Protein AF-A0A7Y4TLE3-F1 (afdb_monomer_lite)

Secondary structure (DSSP, 8-state):
---PPPEEEEEEESS-SHHHHHHHHHHHHHTT-EEEEEETTTEEEEEE-HHHHHHHHHTT-EEEEESSPPPHHHHTTS-HHHHHHHHHHHHTTSHHHHHHTT--TTTT--TTSTTSPPPPPP-SS-HHHHHHHHHHHHHHH-----PPPPHHHHTS---PPPHHHHHHHHHHHHHHHS-HHHHHHHHHHHHHS-GGGTTGGGS--HHHHHHHHHHHH-S-S-----SEEEEEEEEEEE-STT-----HHHHHHHHHHHHHHHHHHHHH-GGGT-EEEEEEEEEEE------S-S--HHHHHHHHTT-EETTEE--SSHHHHHHHHHHHHHHHT-SEEEEEEEE-S--S-SEEEETTEEEEE-STGGG--

pLDDT: mean 85.54, std 12.78, range [43.25, 98.44]

Radius of gyration: 23.61 Å; chains: 1; bounding box: 64×41×66 Å

Foldseek 3Di:
DPPQFWAKKKFWFPDFDLVLQVVLVVVLVVLVWQWAEAEHRTITITTDGPVSVVVSVVVNGGPDIDRAADDPVVLVVDDPRNSVVSVLRNLCVDPVLVVLVVPCVCPPPDCPDPPHDDDQDDALAALVNLQVLQVVVCVVPVDHQDDRDDPVQLPDDAPFDDPVRLVVQLVVLCVQPVDSNLSSRLSSNCRSDHVVCSVSSSVPDPVSVVCCCCVFPVPPPDDDQAFEEEEEEFEFFEPDDVGFDDDPSRVSSVVSVVSVVSSVVCVVCVVRSHHYYYDYHYFYDHAHFDPLEQDPLRGQLRSQQRDADPNDGAHSGPVSQVVVQVVRCVSSVGPGYAYEYEYQGRHVDCWDDGDRYIYHYCDPNSSSD

Structure (mmCIF, N/CA/C/O backbone):
data_AF-A0A7Y4TLE3-F1
#
_entry.id   AF-A0A7Y4TLE3-F1
#
loop_
_atom_site.group_PDB
_atom_site.id
_atom_site.type_symbol
_atom_site.label_atom_id
_atom_site.label_alt_id
_atom_site.label_comp_id
_atom_site.label_asym_id
_atom_site.label_entity_id
_atom_site.label_seq_id
_atom_site.pdbx_PDB_ins_code
_atom_site.Cartn_x
_atom_site.Cartn_y
_atom_site.Cartn_z
_atom_site.occupancy
_atom_site.B_iso_or_equiv
_atom_site.auth_seq_id
_atom_site.auth_comp_id
_atom_site.auth_asym_id
_atom_site.auth_atom_id
_atom_site.pdbx_PDB_model_num
ATOM 1 N N . MET A 1 1 ? 39.623 -6.619 -8.961 1.00 45.31 1 MET A N 1
ATOM 2 C CA . MET A 1 1 ? 38.265 -6.810 -9.511 1.00 45.31 1 MET A CA 1
ATOM 3 C C . MET A 1 1 ? 37.430 -5.619 -9.090 1.00 45.31 1 MET A C 1
ATOM 5 O O . MET A 1 1 ? 37.161 -5.465 -7.906 1.00 45.31 1 MET A O 1
ATOM 9 N N . GLU A 1 2 ? 37.117 -4.734 -10.029 1.00 46.31 2 GLU A N 1
ATOM 10 C CA . GLU A 1 2 ? 36.258 -3.574 -9.791 1.00 46.31 2 GLU A CA 1
ATOM 11 C C . GLU A 1 2 ? 34.842 -4.081 -9.462 1.00 46.31 2 GLU A C 1
ATOM 13 O O . GLU A 1 2 ? 34.290 -4.899 -10.201 1.00 46.31 2 GLU A O 1
ATOM 18 N N . LYS A 1 3 ? 34.276 -3.695 -8.310 1.00 56.47 3 LYS A N 1
ATOM 19 C CA . LYS A 1 3 ? 32.894 -4.061 -7.963 1.00 56.47 3 LYS A CA 1
ATOM 20 C C . LYS A 1 3 ? 31.973 -3.355 -8.958 1.00 56.47 3 LYS A C 1
ATOM 22 O O . LYS A 1 3 ? 31.766 -2.153 -8.831 1.00 56.47 3 LYS A O 1
ATOM 27 N N . GLN A 1 4 ? 31.421 -4.087 -9.927 1.00 69.25 4 GLN A N 1
ATOM 28 C CA . GLN A 1 4 ? 30.378 -3.546 -10.799 1.00 69.25 4 GLN A CA 1
ATOM 29 C C . GLN A 1 4 ? 29.229 -3.013 -9.935 1.00 69.25 4 GLN A C 1
ATOM 31 O O . GLN A 1 4 ? 28.676 -3.731 -9.096 1.00 69.25 4 GLN A O 1
ATOM 36 N N . GLN A 1 5 ? 28.907 -1.732 -10.108 1.00 82.12 5 GLN A N 1
ATOM 37 C CA . GLN A 1 5 ? 27.876 -1.061 -9.331 1.00 82.12 5 GLN A CA 1
ATOM 38 C C . GLN A 1 5 ? 26.501 -1.571 -9.773 1.00 82.12 5 GLN A C 1
ATOM 40 O O . GLN A 1 5 ? 26.100 -1.374 -10.918 1.00 82.12 5 GLN A O 1
ATOM 45 N N . LYS A 1 6 ? 25.771 -2.224 -8.862 1.00 87.94 6 LYS A N 1
ATOM 46 C CA . LYS A 1 6 ? 24.387 -2.640 -9.114 1.00 87.94 6 LYS A CA 1
ATOM 47 C C . LYS A 1 6 ? 23.490 -1.412 -9.259 1.00 87.94 6 LYS A C 1
ATOM 49 O O . LYS A 1 6 ? 23.610 -0.462 -8.487 1.00 87.94 6 LYS A O 1
ATOM 54 N N . GLN A 1 7 ? 22.580 -1.448 -10.224 1.00 92.19 7 GLN A N 1
ATOM 55 C CA . GLN A 1 7 ? 21.627 -0.372 -10.499 1.00 92.19 7 GLN A CA 1
ATOM 56 C C . GLN A 1 7 ? 20.212 -0.929 -10.583 1.00 92.19 7 GLN A C 1
ATOM 58 O O . GLN A 1 7 ? 20.030 -2.097 -10.927 1.00 92.19 7 GLN A O 1
ATOM 63 N N . SER A 1 8 ? 19.223 -0.104 -10.237 1.00 94.50 8 SER A N 1
ATOM 64 C CA . SER A 1 8 ? 17.817 -0.495 -10.340 1.00 94.50 8 SER A CA 1
ATOM 65 C C . SER A 1 8 ? 17.343 -0.402 -11.790 1.00 94.50 8 SER A C 1
ATOM 67 O O . SER A 1 8 ? 17.598 0.597 -12.468 1.00 94.50 8 SER A O 1
ATOM 69 N N . TYR A 1 9 ? 16.653 -1.445 -12.242 1.00 97.31 9 TYR A N 1
ATOM 70 C CA . TYR A 1 9 ? 15.987 -1.508 -13.535 1.00 97.31 9 TYR A CA 1
ATOM 71 C C . TYR A 1 9 ? 14.539 -1.951 -13.361 1.00 97.31 9 TYR A C 1
ATOM 73 O O . TYR A 1 9 ? 14.258 -2.876 -12.596 1.00 97.31 9 TYR A O 1
ATOM 81 N N . LEU A 1 10 ? 13.642 -1.343 -14.138 1.00 97.94 10 LEU A N 1
ATOM 82 C CA . LEU A 1 10 ? 12.273 -1.815 -14.311 1.00 97.94 10 LEU A CA 1
ATOM 83 C C . LEU A 1 10 ? 12.187 -2.735 -15.533 1.00 97.94 10 LEU A C 1
ATOM 85 O O . LEU A 1 10 ? 12.455 -2.314 -16.658 1.00 97.94 10 LEU A O 1
ATOM 89 N N . PHE A 1 11 ? 11.770 -3.974 -15.320 1.00 98.44 11 PHE A N 1
ATOM 90 C CA . PHE A 1 11 ? 11.550 -4.988 -16.343 1.00 98.44 11 PHE A CA 1
ATOM 91 C C . PHE A 1 11 ? 10.050 -5.101 -16.627 1.00 98.44 11 PHE A C 1
ATOM 93 O O . PHE A 1 11 ? 9.292 -5.573 -15.778 1.00 98.44 11 PHE A O 1
ATOM 100 N N . LEU A 1 12 ? 9.608 -4.674 -17.812 1.00 98.19 12 LEU A N 1
ATOM 101 C CA . LEU A 1 12 ? 8.213 -4.811 -18.242 1.00 98.19 12 LEU A CA 1
ATOM 102 C C . LEU A 1 12 ? 8.002 -6.178 -18.875 1.00 98.19 12 LEU A C 1
ATOM 104 O O . LEU A 1 12 ? 8.719 -6.549 -19.801 1.00 98.19 12 LEU A O 1
ATOM 108 N N . LEU A 1 13 ? 7.001 -6.919 -18.416 1.00 98.19 13 LEU A N 1
ATOM 109 C CA . LEU A 1 13 ? 6.698 -8.249 -18.932 1.00 98.19 13 LEU A CA 1
ATOM 110 C C . LEU A 1 13 ? 6.139 -8.165 -20.353 1.00 98.19 13 LEU A C 1
ATOM 112 O O . LEU A 1 13 ? 5.357 -7.272 -20.688 1.00 98.19 13 LEU A O 1
ATOM 116 N N . GLN A 1 14 ? 6.532 -9.113 -21.201 1.00 96.50 14 GLN A N 1
ATOM 117 C CA . GLN A 1 14 ? 5.984 -9.233 -22.552 1.00 96.50 14 GLN A CA 1
ATOM 118 C C . GLN A 1 14 ? 4.550 -9.777 -22.539 1.00 96.50 14 GLN A C 1
ATOM 120 O O . GLN A 1 14 ? 3.726 -9.365 -23.351 1.00 96.50 14 GLN A O 1
ATOM 125 N N . ARG A 1 15 ? 4.247 -10.697 -21.615 1.00 95.88 15 ARG A N 1
ATOM 126 C CA . ARG A 1 15 ? 2.924 -11.316 -21.445 1.00 95.88 15 ARG A CA 1
ATOM 127 C C . ARG A 1 15 ? 2.467 -11.166 -19.991 1.00 95.88 15 ARG A C 1
ATOM 129 O O . ARG A 1 15 ? 2.772 -12.042 -19.182 1.00 95.88 15 ARG A O 1
ATOM 136 N N . PRO A 1 16 ? 1.791 -10.059 -19.641 1.00 96.00 16 PRO A N 1
ATOM 137 C CA . PRO A 1 16 ? 1.366 -9.806 -18.271 1.00 96.00 16 PRO A CA 1
ATOM 138 C C . PRO A 1 16 ? 0.450 -10.900 -17.714 1.00 96.00 16 PRO A C 1
ATOM 140 O O . PRO A 1 16 ? -0.555 -11.248 -18.328 1.00 96.00 16 PRO A O 1
ATOM 143 N N . SER A 1 17 ? 0.827 -11.459 -16.567 1.00 93.25 17 SER A N 1
ATOM 144 C CA . SER A 1 17 ? 0.012 -12.350 -15.731 1.00 93.25 17 SER A CA 1
ATOM 145 C C . SER A 1 17 ? 0.754 -12.632 -14.425 1.00 93.25 17 SER A C 1
ATOM 147 O O . SER A 1 17 ? 1.987 -12.589 -14.391 1.00 93.25 17 SER A O 1
ATOM 149 N N . SER A 1 18 ? 0.031 -13.018 -13.374 1.00 89.81 18 SER A N 1
ATOM 150 C CA . SER A 1 18 ? 0.640 -13.423 -12.099 1.00 89.81 18 SER A CA 1
ATOM 151 C C . SER A 1 18 ? 1.634 -14.581 -12.259 1.00 89.81 18 SER A C 1
ATOM 153 O O . SER A 1 18 ? 2.697 -14.587 -11.640 1.00 89.81 18 SER A O 1
ATOM 155 N N . THR A 1 19 ? 1.337 -15.534 -13.152 1.00 90.44 19 THR A N 1
ATOM 156 C CA . THR A 1 19 ? 2.227 -16.670 -13.450 1.00 90.44 19 THR A CA 1
ATOM 157 C C . THR A 1 19 ? 3.491 -16.216 -14.178 1.00 90.44 19 THR A C 1
ATOM 159 O O . THR A 1 19 ? 4.590 -16.577 -13.766 1.00 90.44 19 THR A O 1
ATOM 162 N N . ALA A 1 20 ? 3.364 -15.386 -15.221 1.00 94.81 20 ALA A N 1
ATOM 163 C CA . ALA A 1 20 ? 4.524 -14.869 -15.949 1.00 94.81 20 ALA A CA 1
ATOM 164 C C . ALA A 1 20 ? 5.420 -14.002 -15.057 1.00 94.81 20 ALA A C 1
ATOM 166 O O . ALA A 1 20 ? 6.643 -14.101 -15.134 1.00 94.81 20 ALA A O 1
ATOM 167 N N . ARG A 1 21 ? 4.821 -13.191 -14.179 1.00 96.00 21 ARG A N 1
ATOM 168 C CA . ARG A 1 21 ? 5.542 -12.380 -13.196 1.00 96.00 21 ARG A CA 1
ATOM 169 C C . ARG A 1 21 ? 6.318 -13.244 -12.210 1.00 96.00 21 ARG A C 1
ATOM 171 O O . ARG A 1 21 ? 7.503 -13.000 -12.006 1.00 96.00 21 ARG A O 1
ATOM 178 N N . TYR A 1 22 ? 5.678 -14.264 -11.640 1.00 91.31 22 TYR A N 1
ATOM 179 C CA . TYR A 1 22 ? 6.325 -15.193 -10.715 1.00 91.31 22 TYR A CA 1
ATOM 180 C C . TYR A 1 22 ? 7.520 -15.901 -11.367 1.00 91.31 22 TYR A C 1
ATOM 182 O O . TYR A 1 22 ? 8.621 -15.898 -10.812 1.00 91.31 22 TYR A O 1
ATOM 190 N N . GLU A 1 23 ? 7.328 -16.447 -12.571 1.00 94.12 23 GLU A N 1
ATOM 191 C CA . GLU A 1 23 ? 8.400 -17.109 -13.320 1.00 94.12 23 GLU A CA 1
ATOM 192 C C . GLU A 1 23 ? 9.535 -16.137 -13.656 1.00 94.12 23 GLU A C 1
ATOM 194 O O . GLU A 1 23 ? 10.698 -16.437 -13.399 1.00 94.12 23 GLU A O 1
ATOM 199 N N . ALA A 1 24 ? 9.225 -14.935 -14.147 1.00 97.56 24 ALA A N 1
ATOM 200 C CA . ALA A 1 24 ? 10.239 -13.926 -14.432 1.00 97.56 24 ALA A CA 1
ATOM 201 C C . ALA A 1 24 ? 11.014 -13.513 -13.170 1.00 97.56 24 ALA A C 1
ATOM 203 O O . ALA A 1 24 ? 12.242 -13.468 -13.199 1.00 97.56 24 ALA A O 1
ATOM 204 N N . ALA A 1 25 ? 10.339 -13.289 -12.039 1.00 96.00 25 ALA A N 1
ATOM 205 C CA . ALA A 1 25 ? 10.994 -12.952 -10.775 1.00 96.00 25 ALA A CA 1
ATOM 206 C C . ALA A 1 25 ? 11.913 -14.083 -10.295 1.00 96.00 25 ALA A C 1
ATOM 208 O O . ALA A 1 25 ? 13.019 -13.829 -9.817 1.00 96.00 25 ALA A O 1
ATOM 209 N N . LYS A 1 26 ? 11.483 -15.341 -10.437 1.00 94.38 26 LYS A N 1
ATOM 210 C CA . LYS A 1 26 ? 12.307 -16.516 -10.137 1.00 94.38 26 LYS A CA 1
ATOM 211 C C . LYS A 1 26 ? 13.549 -16.568 -11.029 1.00 94.38 26 LYS A C 1
ATOM 213 O O . LYS A 1 26 ? 14.653 -16.664 -10.501 1.00 94.38 26 LYS A O 1
ATOM 218 N N . ARG A 1 27 ? 13.394 -16.421 -12.349 1.00 97.56 27 ARG A N 1
ATOM 219 C CA . ARG A 1 27 ? 14.514 -16.421 -13.306 1.00 97.56 27 ARG A CA 1
ATOM 220 C C . ARG A 1 27 ? 15.513 -15.290 -13.055 1.00 97.56 27 ARG A C 1
ATOM 222 O O . ARG A 1 27 ? 16.716 -15.520 -13.091 1.00 97.56 27 ARG A O 1
ATOM 229 N N . LEU A 1 28 ? 15.042 -14.085 -12.726 1.00 97.19 28 LEU A N 1
ATOM 230 C CA . LEU A 1 28 ? 15.924 -12.971 -12.357 1.00 97.19 28 LEU A CA 1
ATOM 231 C C . LEU A 1 28 ? 16.745 -13.296 -11.096 1.00 97.19 28 LEU A C 1
ATOM 233 O O . LEU A 1 28 ? 17.948 -13.034 -11.063 1.00 97.19 28 LEU A O 1
ATOM 237 N N . ARG A 1 29 ? 16.130 -13.916 -10.078 1.00 94.44 29 ARG A N 1
ATOM 238 C CA . ARG A 1 29 ? 16.849 -14.377 -8.876 1.00 94.44 29 ARG A CA 1
ATOM 239 C C . ARG A 1 29 ? 17.859 -15.488 -9.198 1.00 94.44 29 ARG A C 1
ATOM 241 O O . ARG A 1 29 ? 18.960 -15.456 -8.657 1.00 94.44 29 ARG A O 1
ATOM 248 N N . GLU A 1 30 ? 17.536 -16.417 -10.103 1.00 95.25 30 GLU A N 1
ATOM 249 C CA . GLU A 1 30 ? 18.465 -17.460 -10.591 1.00 95.25 30 GLU A CA 1
ATOM 250 C C . GLU A 1 30 ? 19.700 -16.862 -11.294 1.00 95.25 30 GLU A C 1
ATOM 252 O O . GLU A 1 30 ? 20.800 -17.389 -11.151 1.00 95.25 30 GLU A O 1
ATOM 257 N N . LEU A 1 31 ? 19.554 -15.714 -11.969 1.00 95.81 31 LEU A N 1
ATOM 258 C CA . LEU A 1 31 ? 20.669 -14.933 -12.533 1.00 95.81 31 LEU A CA 1
ATOM 259 C C . LEU A 1 31 ? 21.463 -14.135 -11.475 1.00 95.81 31 LEU A C 1
ATOM 261 O O . LEU A 1 31 ? 22.370 -13.367 -11.810 1.00 95.81 31 LEU A O 1
ATOM 265 N N . GLY A 1 32 ? 21.127 -14.271 -10.190 1.00 93.50 32 GLY A N 1
ATOM 266 C CA . GLY A 1 32 ? 21.756 -13.549 -9.084 1.00 93.50 32 GLY A CA 1
ATOM 267 C C . GLY A 1 32 ? 21.332 -12.082 -8.974 1.00 93.50 32 GLY A C 1
ATOM 268 O O . GLY A 1 32 ? 22.010 -11.291 -8.303 1.00 93.50 32 GLY A O 1
ATOM 269 N N . MET A 1 33 ? 20.253 -11.680 -9.653 1.00 94.50 33 MET A N 1
ATOM 270 C CA . MET A 1 33 ? 19.686 -10.344 -9.488 1.00 94.50 33 MET A CA 1
ATOM 271 C C . MET A 1 33 ? 18.869 -10.271 -8.210 1.00 94.50 33 MET A C 1
ATOM 273 O O . MET A 1 33 ? 18.230 -11.236 -7.783 1.00 94.50 33 MET A O 1
ATOM 277 N N . ARG A 1 34 ? 18.841 -9.083 -7.614 1.00 92.88 34 ARG A N 1
ATOM 278 C CA . ARG A 1 34 ? 18.021 -8.834 -6.435 1.00 92.88 34 ARG A CA 1
ATOM 279 C C . ARG A 1 34 ? 16.701 -8.212 -6.861 1.00 92.88 34 ARG A C 1
ATOM 281 O O . ARG A 1 34 ? 16.653 -7.010 -7.098 1.00 92.88 34 ARG A O 1
ATOM 288 N N . VAL A 1 35 ? 15.650 -9.021 -6.937 1.00 94.62 35 VAL A N 1
ATOM 289 C CA . VAL A 1 35 ? 14.279 -8.526 -7.125 1.00 94.62 35 VAL A CA 1
ATOM 290 C C . VAL A 1 35 ? 13.864 -7.758 -5.874 1.00 94.62 35 VAL A C 1
ATOM 292 O O . VAL A 1 35 ? 13.924 -8.309 -4.777 1.00 94.62 35 VAL A O 1
ATOM 295 N N . VAL A 1 36 ? 13.467 -6.497 -6.036 1.00 95.25 36 VAL A N 1
ATOM 296 C CA . VAL A 1 36 ? 13.048 -5.631 -4.921 1.00 95.25 36 VAL A CA 1
ATOM 297 C C . VAL A 1 36 ? 11.549 -5.408 -4.907 1.00 95.25 36 VAL A C 1
ATOM 299 O O . VAL A 1 36 ? 10.946 -5.426 -3.839 1.00 95.25 36 VAL A O 1
ATOM 302 N N . ALA A 1 37 ? 10.936 -5.273 -6.079 1.00 96.50 37 ALA A N 1
ATOM 303 C CA . ALA A 1 37 ? 9.517 -5.001 -6.199 1.00 96.50 37 ALA A CA 1
ATOM 304 C C . ALA A 1 37 ? 8.910 -5.672 -7.428 1.00 96.50 37 ALA A C 1
ATOM 306 O O . ALA A 1 37 ? 9.586 -5.969 -8.412 1.00 96.50 37 ALA A O 1
ATOM 307 N N . GLN A 1 38 ? 7.608 -5.892 -7.363 1.00 97.62 38 GLN A N 1
ATOM 308 C CA . GLN A 1 38 ? 6.764 -6.404 -8.426 1.00 97.62 38 GLN A CA 1
ATOM 309 C C . GLN A 1 38 ? 5.496 -5.552 -8.452 1.00 97.62 38 GLN A C 1
ATOM 311 O O . GLN A 1 38 ? 4.909 -5.283 -7.404 1.00 97.62 38 GLN A O 1
ATOM 316 N N . PHE A 1 39 ? 5.075 -5.117 -9.637 1.00 96.81 39 PHE A N 1
ATOM 317 C CA . PHE A 1 39 ? 3.956 -4.188 -9.799 1.00 96.81 39 PHE A CA 1
ATOM 318 C C . PHE A 1 39 ? 2.831 -4.862 -10.574 1.00 96.81 39 PHE A C 1
ATOM 320 O O . PHE A 1 39 ? 2.962 -5.090 -11.784 1.00 96.81 39 PHE A O 1
ATOM 327 N N . GLY A 1 40 ? 1.741 -5.193 -9.872 1.00 91.38 40 GLY A N 1
ATOM 328 C CA . GLY A 1 40 ? 0.620 -5.934 -10.448 1.00 91.38 40 GLY A CA 1
ATOM 329 C C . GLY A 1 40 ? 1.098 -7.174 -11.203 1.00 91.38 40 GLY A C 1
ATOM 330 O O . GLY A 1 40 ? 1.998 -7.873 -10.747 1.00 91.38 40 GLY A O 1
ATOM 331 N N . ASP A 1 41 ? 0.542 -7.415 -12.386 1.00 95.00 41 ASP A N 1
ATOM 332 C CA . ASP A 1 41 ? 0.898 -8.547 -13.251 1.00 95.00 41 ASP A CA 1
ATOM 333 C C . ASP A 1 41 ? 1.864 -8.157 -14.389 1.00 95.00 41 ASP A C 1
ATOM 335 O O . ASP A 1 41 ? 2.059 -8.935 -15.323 1.00 95.00 41 ASP A O 1
ATOM 339 N N . VAL A 1 42 ? 2.453 -6.951 -14.351 1.00 97.38 42 VAL A N 1
ATOM 340 C CA . VAL A 1 42 ? 3.038 -6.310 -15.547 1.00 97.38 42 VAL A CA 1
ATOM 341 C C . VAL A 1 42 ? 4.527 -5.998 -15.468 1.00 97.38 42 VAL A C 1
ATOM 343 O O . VAL A 1 42 ? 5.152 -5.877 -16.523 1.00 97.38 42 VAL A O 1
ATOM 346 N N . ALA A 1 43 ? 5.108 -5.842 -14.276 1.00 98.19 43 ALA A N 1
ATOM 347 C CA . ALA A 1 43 ? 6.497 -5.407 -14.159 1.00 98.19 43 ALA A CA 1
ATOM 348 C C . ALA A 1 43 ? 7.202 -5.890 -12.888 1.00 98.19 43 ALA A C 1
ATOM 350 O O . ALA A 1 43 ? 6.568 -6.206 -11.881 1.00 98.19 43 ALA A O 1
ATOM 351 N N . ILE A 1 44 ? 8.533 -5.898 -12.949 1.00 98.31 44 ILE A N 1
ATOM 352 C CA . ILE A 1 44 ? 9.434 -6.278 -11.858 1.00 98.31 44 ILE A CA 1
ATOM 353 C C . ILE A 1 44 ? 10.552 -5.239 -11.772 1.00 98.31 44 ILE A C 1
ATOM 355 O O . ILE A 1 44 ? 11.131 -4.883 -12.792 1.00 98.31 44 ILE A O 1
ATOM 359 N N . GLU A 1 45 ? 10.885 -4.770 -10.576 1.00 97.50 45 GLU A N 1
ATOM 360 C CA . GLU A 1 45 ? 12.095 -3.988 -10.319 1.00 97.50 45 GLU A CA 1
ATOM 361 C C . GLU A 1 45 ? 13.162 -4.883 -9.693 1.00 97.50 45 GLU A C 1
ATOM 363 O O . GLU A 1 45 ? 12.901 -5.618 -8.732 1.00 97.50 45 GLU A O 1
ATOM 368 N N . ALA A 1 46 ? 14.380 -4.814 -10.226 1.00 96.38 46 ALA A N 1
ATOM 369 C CA . ALA A 1 46 ? 15.513 -5.543 -9.680 1.00 96.38 46 ALA A CA 1
ATOM 370 C C . ALA A 1 46 ? 16.812 -4.737 -9.757 1.00 96.38 46 ALA A C 1
ATOM 372 O O . ALA A 1 46 ? 17.047 -3.985 -10.704 1.00 96.38 46 ALA A O 1
ATOM 373 N N . PHE A 1 47 ? 17.687 -4.952 -8.773 1.00 94.44 47 PHE A N 1
ATOM 374 C CA . PHE A 1 47 ? 19.073 -4.508 -8.835 1.00 94.44 47 PHE A CA 1
ATOM 375 C C . PHE A 1 47 ? 19.909 -5.503 -9.638 1.00 94.44 47 PHE A C 1
ATOM 377 O O . PHE A 1 47 ? 20.021 -6.676 -9.262 1.00 94.44 47 PHE A O 1
ATOM 384 N N . THR A 1 48 ? 20.534 -5.009 -10.704 1.00 93.88 48 THR A N 1
ATOM 385 C CA . THR A 1 48 ? 21.298 -5.808 -11.670 1.00 93.88 48 THR A CA 1
ATOM 386 C C . THR A 1 48 ? 22.631 -5.144 -12.025 1.00 93.88 48 THR A C 1
ATOM 388 O O . THR A 1 48 ? 22.797 -3.932 -11.860 1.00 93.88 48 THR A O 1
ATOM 391 N N . THR A 1 49 ? 23.587 -5.943 -12.501 1.00 94.38 49 THR A N 1
ATOM 392 C CA . THR A 1 49 ? 24.766 -5.488 -13.258 1.00 94.38 49 THR A CA 1
ATOM 393 C C . THR A 1 49 ? 24.479 -5.493 -14.765 1.00 94.38 49 THR A C 1
ATOM 395 O O . THR A 1 49 ? 23.457 -6.030 -15.200 1.00 94.38 49 THR A O 1
ATOM 398 N N . ASP A 1 50 ? 25.383 -4.938 -15.576 1.00 91.75 50 ASP A N 1
ATOM 399 C CA . ASP A 1 50 ? 25.239 -4.940 -17.040 1.00 91.75 50 ASP A CA 1
ATOM 400 C C . ASP A 1 50 ? 25.292 -6.364 -17.624 1.00 91.75 50 ASP A C 1
ATOM 402 O O . ASP A 1 50 ? 24.498 -6.708 -18.492 1.00 91.75 50 ASP A O 1
ATOM 406 N N . SER A 1 51 ? 26.160 -7.237 -17.097 1.00 92.88 51 SER A N 1
ATOM 407 C CA . SER A 1 51 ? 26.241 -8.640 -17.537 1.00 92.88 51 SER A CA 1
ATOM 408 C C . SER A 1 51 ? 24.958 -9.423 -17.252 1.00 92.88 51 SER A C 1
ATOM 410 O O . SER A 1 51 ? 24.488 -10.192 -18.088 1.00 92.88 51 SER A O 1
ATOM 412 N N . GLN A 1 52 ? 24.367 -9.202 -16.079 1.00 96.00 52 GLN A N 1
ATOM 413 C CA . GLN A 1 52 ? 23.080 -9.773 -15.702 1.00 96.00 52 GLN A CA 1
ATOM 414 C C . GLN A 1 52 ? 21.958 -9.245 -16.605 1.00 96.00 52 GLN A C 1
ATOM 416 O O . GLN A 1 52 ? 21.097 -10.017 -17.023 1.00 96.00 52 GLN A O 1
ATOM 421 N N . LEU A 1 53 ? 21.981 -7.952 -16.944 1.00 94.88 53 LEU A N 1
ATOM 422 C CA . LEU A 1 53 ? 20.981 -7.331 -17.811 1.00 94.88 53 LEU A CA 1
ATOM 423 C C . LEU A 1 53 ? 20.962 -7.955 -19.212 1.00 94.88 53 LEU A C 1
ATOM 425 O O . LEU A 1 53 ? 19.876 -8.222 -19.724 1.00 94.88 53 LEU A O 1
ATOM 429 N N . GLU A 1 54 ? 22.126 -8.216 -19.816 1.00 94.38 54 GLU A N 1
ATOM 430 C CA . GLU A 1 54 ? 22.188 -8.895 -21.119 1.00 94.38 54 GLU A CA 1
ATOM 431 C C . GLU A 1 54 ? 21.600 -10.310 -21.042 1.00 94.38 54 GLU A C 1
ATOM 433 O O . GLU A 1 54 ? 20.719 -10.648 -21.832 1.00 94.38 54 GLU A O 1
ATOM 438 N N . ALA A 1 55 ? 21.961 -11.089 -20.015 1.00 95.50 55 ALA A N 1
ATOM 439 C CA . ALA A 1 55 ? 21.361 -12.407 -19.791 1.00 95.50 55 ALA A CA 1
ATOM 440 C C . ALA A 1 55 ? 19.831 -12.327 -19.617 1.00 95.50 55 ALA A C 1
ATOM 442 O O . ALA A 1 55 ? 19.096 -13.201 -20.074 1.00 95.50 55 ALA A O 1
ATOM 443 N N . ALA A 1 56 ? 19.321 -11.254 -19.001 1.00 96.31 56 ALA A N 1
ATOM 444 C CA . ALA A 1 56 ? 17.884 -11.045 -18.852 1.00 96.31 56 ALA A CA 1
ATOM 445 C C . ALA A 1 56 ? 17.162 -10.809 -20.184 1.00 96.31 56 ALA A C 1
ATOM 447 O O . ALA A 1 56 ? 16.010 -11.223 -20.340 1.00 96.31 56 ALA A O 1
ATOM 448 N N . ARG A 1 57 ? 17.817 -10.128 -21.133 1.00 94.38 57 ARG A N 1
ATOM 449 C CA . ARG A 1 57 ? 17.262 -9.852 -22.466 1.00 94.38 57 ARG A CA 1
ATOM 450 C C . ARG A 1 57 ? 17.094 -11.130 -23.274 1.00 94.38 57 ARG A C 1
ATOM 452 O O . ARG A 1 57 ? 16.070 -11.297 -23.933 1.00 94.38 57 ARG A O 1
ATOM 459 N N . GLU A 1 58 ? 18.050 -12.046 -23.164 1.00 95.06 58 GLU A N 1
ATOM 460 C CA . GLU A 1 58 ? 18.035 -13.331 -23.873 1.00 95.06 58 GLU A CA 1
ATOM 461 C C . GLU A 1 58 ? 16.887 -14.253 -23.432 1.00 95.06 58 GLU A C 1
ATOM 463 O O . GLU A 1 58 ? 16.464 -15.116 -24.197 1.00 95.06 58 GLU A O 1
ATOM 468 N N . MET A 1 59 ? 16.313 -14.043 -22.240 1.00 95.38 59 MET A N 1
ATOM 469 C CA . MET A 1 59 ? 15.195 -14.858 -21.746 1.00 95.38 59 MET A CA 1
ATOM 470 C C . MET A 1 59 ? 13.893 -14.672 -22.541 1.00 95.38 59 MET A C 1
ATOM 472 O O . MET A 1 59 ? 12.991 -15.499 -22.423 1.00 95.38 59 MET A O 1
ATOM 476 N N . GLY A 1 60 ? 13.742 -13.571 -23.289 1.00 95.44 60 GLY A N 1
ATOM 477 C CA . GLY A 1 60 ? 12.517 -13.290 -24.049 1.00 95.44 60 GLY A CA 1
ATOM 478 C C . GLY A 1 60 ? 11.261 -13.109 -23.182 1.00 95.44 60 GLY A C 1
ATOM 479 O O . GLY A 1 60 ? 10.150 -13.318 -23.655 1.00 95.44 60 GLY A O 1
ATOM 480 N N . LEU A 1 61 ? 11.419 -12.757 -21.899 1.00 97.31 61 LEU A N 1
ATOM 481 C CA . LEU A 1 61 ? 10.301 -12.561 -20.959 1.00 97.31 61 LEU A CA 1
ATOM 482 C C . LEU A 1 61 ? 9.810 -11.109 -20.898 1.00 97.31 61 LEU A C 1
ATOM 484 O O . LEU A 1 61 ? 8.721 -10.838 -20.384 1.00 97.31 61 LEU A O 1
ATOM 488 N N . PHE A 1 62 ? 10.609 -10.170 -21.404 1.00 97.81 62 PHE A N 1
ATOM 489 C CA . PHE A 1 62 ? 10.425 -8.743 -21.170 1.00 97.81 62 PHE A CA 1
ATOM 490 C C . PHE A 1 62 ? 10.250 -7.969 -22.473 1.00 97.81 62 PHE A C 1
ATOM 492 O O . PHE A 1 62 ? 11.023 -8.131 -23.412 1.00 97.81 62 PHE A O 1
ATOM 499 N N . SER A 1 63 ? 9.253 -7.088 -22.501 1.00 95.75 63 SER A N 1
ATOM 500 C CA . SER A 1 63 ? 9.016 -6.149 -23.600 1.00 95.75 63 SER A CA 1
ATOM 501 C C . SER A 1 63 ? 9.918 -4.915 -23.524 1.00 95.75 63 SER A C 1
ATOM 503 O O . SER A 1 63 ? 10.200 -4.303 -24.551 1.00 95.75 63 SER A O 1
ATOM 505 N N . ALA A 1 64 ? 10.387 -4.552 -22.325 1.00 96.31 64 ALA A N 1
ATOM 506 C CA . ALA A 1 64 ? 11.341 -3.468 -22.111 1.00 96.31 64 ALA A CA 1
ATOM 507 C C . ALA A 1 64 ? 12.127 -3.655 -20.805 1.00 96.31 64 ALA A C 1
ATOM 509 O O . ALA A 1 64 ? 11.625 -4.252 -19.851 1.00 96.31 64 ALA A O 1
ATOM 510 N N . GLN A 1 65 ? 13.335 -3.085 -20.745 1.00 96.62 65 GLN A N 1
ATOM 511 C CA . GLN A 1 65 ? 14.109 -2.917 -19.512 1.00 96.62 65 GLN A CA 1
ATOM 512 C C . GLN A 1 65 ? 14.541 -1.454 -19.386 1.00 96.62 65 GLN A C 1
ATOM 514 O O . GLN A 1 65 ? 15.212 -0.921 -20.270 1.00 96.62 65 GLN A O 1
ATOM 519 N N . LEU A 1 66 ? 14.143 -0.788 -18.304 1.00 96.69 66 LEU A N 1
ATOM 520 C CA . LEU A 1 66 ? 14.309 0.653 -18.134 1.00 96.69 66 LEU A CA 1
ATOM 521 C C . LEU A 1 66 ? 15.265 0.952 -16.984 1.00 96.69 66 LEU A C 1
ATOM 523 O O . LEU A 1 66 ? 14.964 0.656 -15.832 1.00 96.69 66 LEU A O 1
ATOM 527 N N . ARG A 1 67 ? 16.384 1.608 -17.296 1.00 95.44 67 ARG A N 1
ATOM 528 C CA . ARG A 1 67 ? 17.270 2.230 -16.294 1.00 95.44 67 ARG A CA 1
ATOM 529 C C . ARG A 1 67 ? 16.783 3.617 -15.866 1.00 95.44 67 ARG A C 1
ATOM 531 O O . ARG A 1 67 ? 17.062 4.082 -14.767 1.00 95.44 67 ARG A O 1
ATOM 538 N N . GLY A 1 68 ? 16.116 4.309 -16.784 1.00 95.69 68 GLY A N 1
ATOM 539 C CA . GLY A 1 68 ? 15.689 5.698 -16.654 1.00 95.69 68 GLY A CA 1
ATOM 540 C C . GLY A 1 68 ? 14.229 5.874 -17.063 1.00 95.69 68 GLY A C 1
ATOM 541 O O . GLY A 1 68 ? 13.517 4.877 -17.219 1.00 95.69 68 GLY A O 1
ATOM 542 N N . PRO A 1 69 ? 13.771 7.121 -17.247 1.00 96.81 69 PRO A N 1
ATOM 543 C CA . PRO A 1 69 ? 12.393 7.379 -17.625 1.00 96.81 69 PRO A CA 1
ATOM 544 C C . PRO A 1 69 ? 12.103 6.924 -19.062 1.00 96.81 69 PRO A C 1
ATOM 546 O O . PRO A 1 69 ? 12.953 7.030 -19.948 1.00 96.81 69 PRO A O 1
ATOM 549 N N . MET A 1 70 ? 10.875 6.471 -19.308 1.00 96.94 70 MET A N 1
ATOM 550 C CA . MET A 1 70 ? 10.355 6.207 -20.652 1.00 96.94 70 MET A CA 1
ATOM 551 C C . MET A 1 70 ? 9.724 7.473 -21.249 1.00 96.94 70 MET A C 1
ATOM 553 O O . MET A 1 70 ? 9.008 8.199 -20.556 1.00 96.94 70 MET A O 1
ATOM 557 N N . SER A 1 71 ? 9.947 7.726 -22.542 1.00 93.88 71 SER A N 1
ATOM 558 C CA . SER A 1 71 ? 9.319 8.841 -23.266 1.00 93.88 71 SER A CA 1
ATOM 559 C C . SER A 1 71 ? 7.808 8.647 -23.464 1.00 93.88 71 SER A C 1
ATOM 561 O O . SER A 1 71 ? 7.298 7.526 -23.450 1.00 93.88 71 SER A O 1
ATOM 563 N N . LYS A 1 72 ? 7.085 9.753 -23.696 1.00 90.94 72 LYS A N 1
ATOM 564 C CA . LYS A 1 72 ? 5.629 9.743 -23.926 1.00 90.94 72 LYS A CA 1
ATOM 565 C C . LYS A 1 72 ? 5.224 8.871 -25.120 1.00 90.94 72 LYS A C 1
ATOM 567 O O . LYS A 1 72 ? 4.346 8.032 -24.969 1.00 90.94 72 LYS A O 1
ATOM 572 N N . ASP A 1 73 ? 5.937 8.973 -26.237 1.00 90.88 73 ASP A N 1
ATOM 573 C CA . ASP A 1 73 ? 5.640 8.211 -27.460 1.00 90.88 73 ASP A CA 1
ATOM 574 C C . ASP A 1 73 ? 5.718 6.687 -27.253 1.00 90.88 73 ASP A C 1
ATOM 576 O O . ASP A 1 73 ? 5.035 5.911 -27.922 1.00 90.88 73 ASP A O 1
ATOM 580 N N . HIS A 1 74 ? 6.555 6.226 -26.318 1.00 92.50 74 HIS A N 1
ATOM 581 C CA . HIS A 1 74 ? 6.637 4.809 -25.967 1.00 92.50 74 HIS A CA 1
ATOM 582 C C . HIS A 1 74 ? 5.548 4.389 -24.971 1.00 92.50 74 HIS A C 1
ATOM 584 O O . HIS A 1 74 ? 5.037 3.277 -25.081 1.00 92.50 74 HIS A O 1
ATOM 590 N N . LEU A 1 75 ? 5.133 5.277 -24.057 1.00 91.94 75 LEU A N 1
ATOM 591 C CA . LEU A 1 75 ? 4.027 5.026 -23.119 1.00 91.94 75 LEU A CA 1
ATOM 592 C C . LEU A 1 75 ? 2.689 4.767 -23.827 1.00 91.94 75 LEU A C 1
ATOM 594 O O . LEU A 1 75 ? 1.860 4.002 -23.329 1.00 91.94 75 LEU A O 1
ATOM 598 N N . GLU A 1 76 ? 2.464 5.397 -24.979 1.00 92.25 76 GLU A N 1
ATOM 599 C CA . GLU A 1 76 ? 1.235 5.233 -25.766 1.00 92.25 76 GLU A CA 1
ATOM 600 C C . GLU A 1 76 ? 1.075 3.815 -26.328 1.00 92.25 76 GLU A C 1
ATOM 602 O O . GLU A 1 76 ? -0.048 3.348 -26.506 1.00 92.25 76 GLU A O 1
ATOM 607 N N . LYS A 1 77 ? 2.189 3.097 -26.520 1.00 93.69 77 LYS A N 1
ATOM 608 C CA . LYS A 1 77 ? 2.219 1.717 -27.030 1.00 93.69 77 LYS A CA 1
ATOM 609 C C . LYS A 1 77 ? 1.961 0.664 -25.949 1.00 93.69 77 LYS A C 1
ATOM 611 O O . LYS A 1 77 ? 1.788 -0.508 -26.272 1.00 93.69 77 LYS A O 1
ATOM 616 N N . LEU A 1 78 ? 1.965 1.063 -24.677 1.00 95.81 78 LEU A N 1
ATOM 617 C CA . LEU A 1 78 ? 1.717 0.179 -23.541 1.00 95.81 78 LEU A CA 1
ATOM 618 C C . LEU A 1 78 ? 0.217 0.031 -23.273 1.00 95.81 78 LEU A C 1
ATOM 620 O O . LEU A 1 78 ? -0.564 0.962 -23.507 1.00 95.81 78 LEU A O 1
ATOM 624 N N . ASN A 1 79 ? -0.171 -1.118 -22.710 1.00 95.19 79 ASN A N 1
ATOM 625 C CA . ASN A 1 79 ? -1.509 -1.285 -22.139 1.00 95.19 79 ASN A CA 1
ATOM 626 C C . ASN A 1 79 ? -1.698 -0.393 -20.891 1.00 95.19 79 ASN A C 1
ATOM 628 O O . ASN A 1 79 ? -0.742 0.219 -20.409 1.00 95.19 79 ASN A O 1
ATOM 632 N N . SER A 1 80 ? -2.929 -0.293 -20.379 1.00 94.25 80 SER A N 1
ATOM 633 C CA . SER A 1 80 ? -3.272 0.585 -19.245 1.00 94.25 80 SER A CA 1
ATOM 634 C C . SER A 1 80 ? -2.387 0.355 -18.021 1.00 94.25 80 SER A C 1
ATOM 636 O O . SER A 1 80 ? -1.884 1.311 -17.432 1.00 94.25 80 SER A O 1
ATOM 638 N N . ASP A 1 81 ? -2.156 -0.906 -17.679 1.00 93.75 81 ASP A N 1
ATOM 639 C CA . ASP A 1 81 ? -1.514 -1.301 -16.429 1.00 93.75 81 ASP A CA 1
ATOM 640 C C . ASP A 1 81 ? -0.002 -1.077 -16.513 1.00 93.75 81 ASP A C 1
ATOM 642 O O . ASP A 1 81 ? 0.600 -0.458 -15.635 1.00 93.75 81 ASP A O 1
ATOM 646 N N . GLN A 1 82 ? 0.613 -1.482 -17.629 1.00 96.56 82 GLN A N 1
ATOM 647 C CA . GLN A 1 82 ? 2.007 -1.169 -17.940 1.00 96.56 82 GLN A CA 1
ATOM 648 C C . GLN A 1 82 ? 2.232 0.344 -17.971 1.00 96.56 82 GLN A C 1
ATOM 650 O O . GLN A 1 82 ? 3.203 0.833 -17.396 1.00 96.56 82 GLN A O 1
ATOM 655 N N . ARG A 1 83 ? 1.331 1.103 -18.607 1.00 96.38 83 ARG A N 1
ATOM 656 C CA . ARG A 1 83 ? 1.419 2.564 -18.660 1.00 96.38 83 ARG A CA 1
ATOM 657 C C . ARG A 1 83 ? 1.376 3.171 -17.262 1.00 96.38 83 ARG A C 1
ATOM 659 O O . ARG A 1 83 ? 2.203 4.033 -16.981 1.00 96.38 83 ARG A O 1
ATOM 666 N N . SER A 1 84 ? 0.472 2.708 -16.400 1.00 94.25 84 SER A N 1
ATOM 667 C CA . SER A 1 84 ? 0.368 3.170 -15.012 1.00 94.25 84 SER A CA 1
ATOM 668 C C . SER A 1 84 ? 1.673 2.939 -14.245 1.00 94.25 84 SER A C 1
ATOM 670 O O . SER A 1 84 ? 2.209 3.862 -13.633 1.00 94.25 84 SER A O 1
ATOM 672 N N . VAL A 1 85 ? 2.249 1.736 -14.341 1.00 95.94 85 VAL A N 1
ATOM 673 C CA . VAL A 1 85 ? 3.513 1.412 -13.662 1.00 95.94 85 VAL A CA 1
ATOM 674 C C . VAL A 1 85 ? 4.682 2.237 -14.202 1.00 95.94 85 VAL A C 1
ATOM 676 O O . VAL A 1 85 ? 5.484 2.746 -13.422 1.00 95.94 85 VAL A O 1
ATOM 679 N N . VAL A 1 86 ? 4.787 2.427 -15.520 1.00 97.00 86 VAL A N 1
ATOM 680 C CA . VAL A 1 86 ? 5.880 3.226 -16.097 1.00 97.00 86 VAL A CA 1
ATOM 681 C C . VAL A 1 86 ? 5.712 4.715 -15.797 1.00 97.00 86 VAL A C 1
ATOM 683 O O . VAL A 1 86 ? 6.702 5.405 -15.565 1.00 97.00 86 VAL A O 1
ATOM 686 N N . GLN A 1 87 ? 4.483 5.235 -15.758 1.00 95.38 87 GLN A N 1
ATOM 687 C CA . GLN A 1 87 ? 4.232 6.602 -15.298 1.00 95.38 87 GLN A CA 1
ATOM 688 C C . GLN A 1 87 ? 4.690 6.786 -13.852 1.00 95.38 87 GLN A C 1
ATOM 690 O O . GLN A 1 87 ? 5.360 7.775 -13.556 1.00 95.38 87 GLN A O 1
ATOM 695 N N . GLN A 1 88 ? 4.409 5.812 -12.987 1.00 95.56 88 GLN A N 1
ATOM 696 C CA . GLN A 1 88 ? 4.887 5.829 -11.612 1.00 95.56 88 GLN A CA 1
ATOM 697 C C . GLN A 1 88 ? 6.422 5.752 -11.540 1.00 95.56 88 GLN A C 1
ATOM 699 O O . GLN A 1 88 ? 7.037 6.582 -10.881 1.00 95.56 88 GLN A O 1
ATOM 704 N N . TRP A 1 89 ? 7.062 4.861 -12.305 1.00 96.25 89 TRP A N 1
ATOM 705 C CA . TRP A 1 89 ? 8.527 4.801 -12.436 1.00 96.25 89 TRP A CA 1
ATOM 706 C C . TRP A 1 89 ? 9.136 6.131 -12.900 1.00 96.25 89 TRP A C 1
ATOM 708 O O . TRP A 1 89 ? 10.144 6.591 -12.363 1.00 96.25 89 TRP A O 1
ATOM 718 N N . ASN A 1 90 ? 8.500 6.795 -13.867 1.00 97.12 90 ASN A N 1
ATOM 719 C CA . ASN A 1 90 ? 8.925 8.098 -14.365 1.00 97.12 90 ASN A CA 1
ATOM 720 C C . ASN A 1 90 ? 8.890 9.186 -13.274 1.00 97.12 90 ASN A C 1
ATOM 722 O O . ASN A 1 90 ? 9.716 10.104 -13.321 1.00 97.12 90 ASN A O 1
ATOM 726 N N . THR A 1 91 ? 7.998 9.080 -12.280 1.00 96.06 91 THR A N 1
ATOM 727 C CA . THR A 1 91 ? 7.900 10.024 -11.151 1.00 96.06 91 THR A CA 1
ATOM 728 C C . THR A 1 91 ? 9.217 10.139 -10.389 1.00 96.06 91 THR A C 1
ATOM 730 O O . THR A 1 91 ? 9.622 11.259 -10.070 1.00 96.06 91 THR A O 1
ATOM 733 N N . ARG A 1 92 ? 9.958 9.032 -10.217 1.00 94.06 92 ARG A N 1
ATOM 734 C CA . ARG A 1 92 ? 11.291 9.004 -9.578 1.00 94.06 92 ARG A CA 1
ATOM 735 C C . ARG A 1 92 ? 12.300 9.951 -10.248 1.00 94.06 92 ARG A C 1
ATOM 737 O O . ARG A 1 92 ? 13.243 10.431 -9.619 1.00 94.06 92 ARG A O 1
ATOM 744 N N . PHE A 1 93 ? 12.109 10.254 -11.531 1.00 95.12 93 PHE A N 1
ATOM 745 C CA . PHE A 1 93 ? 12.991 11.127 -12.310 1.00 95.12 93 PHE A CA 1
ATOM 746 C C . PHE A 1 93 ? 12.459 12.555 -12.465 1.00 95.12 93 PHE A C 1
ATOM 748 O O . PHE A 1 93 ? 13.141 13.387 -13.070 1.00 95.12 93 PHE A O 1
ATOM 755 N N . SER A 1 94 ? 11.275 12.853 -11.930 1.00 95.06 94 SER A N 1
ATOM 756 C CA . SER A 1 94 ? 10.666 14.179 -12.009 1.00 95.06 94 SER A CA 1
ATOM 757 C C . SER A 1 94 ? 11.409 15.208 -11.146 1.00 95.06 94 SER A C 1
ATOM 759 O O . SER A 1 94 ? 12.075 14.877 -10.163 1.00 95.06 94 SER A O 1
ATOM 761 N N . SER A 1 95 ? 11.313 16.486 -11.516 1.00 93.12 95 SER A N 1
ATOM 762 C CA . SER A 1 95 ? 11.888 17.582 -10.728 1.00 93.12 95 SER A CA 1
ATOM 763 C C . SER A 1 95 ? 11.201 17.748 -9.371 1.00 93.12 95 SER A C 1
ATOM 765 O O . SER A 1 95 ? 11.897 18.024 -8.396 1.00 93.12 95 SER A O 1
ATOM 767 N N . GLY A 1 96 ? 9.878 17.553 -9.310 1.00 90.62 96 GLY A N 1
ATOM 768 C CA . GLY A 1 96 ? 9.085 17.601 -8.076 1.00 90.62 96 GLY A CA 1
ATOM 769 C C . GLY A 1 96 ? 9.580 16.578 -7.061 1.00 90.62 96 GLY A C 1
ATOM 770 O O . GLY A 1 96 ? 10.072 16.956 -6.000 1.00 90.62 96 GLY A O 1
ATOM 771 N N . TYR A 1 97 ? 9.637 15.307 -7.461 1.00 91.81 97 TYR A N 1
ATOM 772 C CA . TYR A 1 97 ? 10.136 14.237 -6.599 1.00 91.81 97 TYR A CA 1
ATOM 773 C C . TYR A 1 97 ? 11.605 14.422 -6.187 1.00 91.81 97 TYR A C 1
ATOM 775 O O . TYR A 1 97 ? 11.969 14.255 -5.029 1.00 91.81 97 TYR A O 1
ATOM 783 N N . ARG A 1 98 ? 12.486 14.846 -7.104 1.00 92.25 98 ARG A N 1
ATOM 784 C CA . ARG A 1 98 ? 13.891 15.132 -6.749 1.00 92.25 98 ARG A CA 1
ATOM 785 C C . ARG A 1 98 ? 14.034 16.286 -5.761 1.00 92.25 98 ARG A C 1
ATOM 787 O O . ARG A 1 98 ? 15.014 16.310 -5.020 1.00 92.25 98 ARG A O 1
ATOM 794 N N . LYS A 1 99 ? 13.129 17.268 -5.805 1.00 89.94 99 LYS A N 1
ATOM 795 C CA . LYS A 1 99 ? 13.086 18.356 -4.827 1.00 89.94 99 LYS A CA 1
ATOM 796 C C . LYS A 1 99 ? 12.617 17.818 -3.478 1.00 89.94 99 LYS A C 1
ATOM 798 O O . LYS A 1 99 ? 13.289 18.104 -2.497 1.00 89.94 99 LYS A O 1
ATOM 803 N N . LEU A 1 100 ? 11.565 16.995 -3.468 1.00 85.06 100 LEU A N 1
ATOM 804 C CA . LEU A 1 100 ? 11.070 16.300 -2.278 1.00 85.06 100 LEU A CA 1
ATOM 805 C C . LEU A 1 100 ? 12.201 15.522 -1.579 1.00 85.06 100 LEU A C 1
ATOM 807 O O . LEU A 1 100 ? 12.502 15.807 -0.432 1.00 85.06 100 LEU A O 1
ATOM 811 N N . LYS A 1 101 ? 12.950 14.663 -2.294 1.00 85.31 101 LYS A N 1
ATOM 812 C CA . LYS A 1 101 ? 14.088 13.903 -1.717 1.00 85.31 101 LYS A CA 1
ATOM 813 C C . LYS A 1 101 ? 15.213 14.752 -1.126 1.00 85.31 101 LYS A C 1
ATOM 815 O O . LYS A 1 101 ? 16.032 14.234 -0.371 1.00 85.31 101 LYS A O 1
ATOM 820 N N . LYS A 1 102 ? 15.351 16.001 -1.572 1.00 86.44 102 LYS A N 1
ATOM 821 C CA . LYS A 1 102 ? 16.394 16.926 -1.107 1.00 86.44 102 LYS A CA 1
ATOM 822 C C . LYS A 1 102 ? 15.914 17.810 0.032 1.00 86.44 102 LYS A C 1
ATOM 824 O O . LYS A 1 102 ? 16.739 18.510 0.617 1.00 86.44 102 LYS A O 1
ATOM 829 N N . ASP A 1 103 ? 14.614 17.830 0.293 1.00 81.69 103 ASP A N 1
ATOM 830 C CA . ASP A 1 103 ? 14.073 18.524 1.439 1.00 81.69 103 ASP A CA 1
ATOM 831 C C . ASP A 1 103 ? 14.468 17.745 2.696 1.00 81.69 103 ASP A C 1
ATOM 833 O O . ASP A 1 103 ? 14.108 16.588 2.868 1.00 81.69 103 ASP A O 1
ATOM 837 N N . LEU A 1 104 ? 15.301 18.362 3.532 1.00 77.88 104 LEU A N 1
ATOM 838 C CA . LEU A 1 104 ? 15.756 17.793 4.801 1.00 77.88 104 LEU A CA 1
ATOM 839 C C . LEU A 1 104 ? 15.263 18.633 5.981 1.00 77.88 104 LEU A C 1
ATOM 841 O O . LEU A 1 104 ? 15.790 18.519 7.088 1.00 77.88 104 LEU A O 1
ATOM 845 N N . THR A 1 105 ? 14.286 19.516 5.753 1.00 71.25 105 THR A N 1
ATOM 846 C CA . THR A 1 105 ? 13.878 20.561 6.705 1.00 71.25 105 THR A CA 1
ATOM 847 C C . THR A 1 105 ? 13.414 19.978 8.048 1.00 71.25 105 THR A C 1
ATOM 849 O O . THR A 1 105 ? 13.460 20.648 9.090 1.00 71.25 105 THR A O 1
ATOM 852 N N . HIS A 1 106 ? 12.994 18.713 8.047 1.00 64.50 106 HIS A N 1
ATOM 853 C CA . HIS A 1 106 ? 12.412 18.034 9.199 1.00 64.50 106 HIS A CA 1
ATOM 854 C C . HIS A 1 106 ? 13.057 16.680 9.520 1.00 64.50 106 HIS A C 1
ATOM 856 O O . HIS A 1 106 ? 12.638 16.011 10.463 1.00 64.50 106 HIS A O 1
ATOM 862 N N . VAL A 1 107 ? 14.148 16.326 8.833 1.00 67.50 107 VAL A N 1
ATOM 863 C CA . VAL A 1 107 ? 14.913 15.111 9.135 1.00 67.50 107 VAL A CA 1
ATOM 864 C C . VAL A 1 107 ? 15.443 15.163 10.567 1.00 67.50 107 VAL A C 1
ATOM 866 O O . VAL A 1 107 ? 16.089 16.125 10.980 1.00 67.50 107 VAL A O 1
ATOM 869 N N . GLY A 1 108 ? 15.164 14.102 11.327 1.00 59.72 108 GLY A N 1
ATOM 870 C CA . GLY A 1 108 ? 15.570 13.967 12.727 1.00 59.72 108 GLY A CA 1
ATOM 871 C C . GLY A 1 108 ? 14.662 14.680 13.729 1.00 59.72 108 GLY A C 1
ATOM 872 O O . GLY A 1 108 ? 14.921 14.576 14.928 1.00 59.72 108 GLY A O 1
ATOM 873 N N . LYS A 1 109 ? 13.600 15.363 13.274 1.00 57.97 109 LYS A N 1
ATOM 874 C CA . LYS A 1 109 ? 12.596 15.928 14.174 1.00 57.97 109 LYS A CA 1
ATOM 875 C C . LYS A 1 109 ? 11.639 14.849 14.664 1.00 57.97 109 LYS A C 1
ATOM 877 O O . LYS A 1 109 ? 11.112 14.064 13.878 1.00 57.97 109 LYS A O 1
ATOM 882 N N . SER A 1 110 ? 11.424 14.801 15.973 1.00 55.28 110 SER A N 1
ATOM 883 C CA . SER A 1 110 ? 10.489 13.870 16.602 1.00 55.28 110 SER A CA 1
ATOM 884 C C . SER A 1 110 ? 9.103 14.494 16.744 1.00 55.28 110 SER A C 1
ATOM 886 O O . SER A 1 110 ? 8.916 15.707 16.724 1.00 55.28 110 SER A O 1
ATOM 888 N N . TRP A 1 111 ? 8.093 13.654 16.935 1.00 52.22 111 TRP A N 1
ATOM 889 C CA . TRP A 1 111 ? 6.687 14.061 17.024 1.00 52.22 111 TRP A CA 1
ATOM 890 C C . TRP A 1 111 ? 6.368 14.849 18.304 1.00 52.22 111 TRP A C 1
ATOM 892 O O . TRP A 1 111 ? 5.292 15.422 18.423 1.00 52.22 111 TRP A O 1
ATOM 902 N N . ALA A 1 112 ? 7.299 14.869 19.261 1.00 54.66 112 ALA A N 1
ATOM 903 C CA . ALA A 1 112 ? 7.235 15.676 20.476 1.00 54.66 112 ALA A CA 1
ATOM 904 C C . ALA A 1 112 ? 8.058 16.975 20.376 1.00 54.66 112 ALA A C 1
ATOM 906 O O . ALA A 1 112 ? 8.223 17.668 21.383 1.00 54.66 112 ALA A O 1
ATOM 907 N N . ASP A 1 113 ? 8.596 17.299 19.195 1.00 60.66 113 ASP A N 1
ATOM 908 C CA . ASP A 1 113 ? 9.414 18.492 19.024 1.00 60.66 113 ASP A CA 1
ATOM 909 C C . ASP A 1 113 ? 8.583 19.773 19.205 1.00 60.66 113 ASP A C 1
ATOM 911 O O . ASP A 1 113 ? 7.431 19.845 18.759 1.00 60.66 113 ASP A O 1
ATOM 915 N N . PRO A 1 114 ? 9.154 20.820 19.831 1.00 55.38 114 PRO A N 1
ATOM 916 C CA . PRO A 1 114 ? 8.479 22.102 19.997 1.00 55.38 114 PRO A CA 1
ATOM 917 C C . PRO A 1 114 ? 8.001 22.670 18.648 1.00 55.38 114 PRO A C 1
ATOM 919 O O . PRO A 1 114 ? 8.812 23.006 17.788 1.00 55.38 114 PRO A O 1
ATOM 922 N N . GLY A 1 115 ? 6.679 22.778 18.470 1.00 63.41 115 GLY A N 1
ATOM 923 C CA . GLY A 1 115 ? 6.036 23.209 17.218 1.00 63.41 115 GLY A CA 1
ATOM 924 C C . GLY A 1 115 ? 5.174 22.138 16.538 1.00 63.41 115 GLY A C 1
ATOM 925 O O . GLY A 1 115 ? 4.469 22.459 15.585 1.00 63.41 115 GLY A O 1
ATOM 926 N N . MET A 1 116 ? 5.194 20.900 17.041 1.00 59.91 116 MET A N 1
ATOM 927 C CA . MET A 1 116 ? 4.338 19.797 16.595 1.00 59.91 116 MET A CA 1
ATOM 928 C C . MET A 1 116 ? 3.200 19.531 17.597 1.00 59.91 116 MET A C 1
ATOM 930 O O . MET A 1 116 ? 3.326 19.809 18.792 1.00 59.91 116 MET A O 1
ATOM 934 N N . ASP A 1 117 ? 2.074 18.993 17.116 1.00 50.22 117 ASP A N 1
ATOM 935 C CA . ASP A 1 117 ? 0.954 18.602 17.981 1.00 50.22 117 ASP A CA 1
ATOM 936 C C . ASP A 1 117 ? 1.369 17.498 18.964 1.00 50.22 117 ASP A C 1
ATOM 938 O O . ASP A 1 117 ? 1.898 16.462 18.565 1.00 50.22 117 ASP A O 1
ATOM 942 N N . SER A 1 118 ? 1.042 17.680 20.245 1.00 48.16 118 SER A N 1
ATOM 943 C CA . SER A 1 118 ? 1.265 16.660 21.273 1.00 48.16 118 SER A CA 1
ATOM 944 C C . SER A 1 118 ? 0.441 15.393 21.001 1.00 48.16 118 SER A C 1
ATOM 946 O O . SER A 1 118 ? -0.761 15.454 20.714 1.00 48.16 118 SER A O 1
ATOM 948 N N . LEU A 1 119 ? 1.092 14.234 21.115 1.00 49.66 119 LEU A N 1
ATOM 949 C CA . LEU A 1 119 ? 0.472 12.927 20.914 1.00 49.66 119 LEU A CA 1
ATOM 950 C C . LEU A 1 119 ? -0.511 12.596 22.042 1.00 49.66 119 LEU A C 1
ATOM 952 O O . LEU A 1 119 ? -0.231 12.783 23.225 1.00 49.66 119 LEU A O 1
ATOM 956 N N . VAL A 1 120 ? -1.629 11.977 21.674 1.00 51.31 120 VAL A N 1
ATOM 957 C CA . VAL A 1 120 ? -2.371 11.087 22.579 1.00 51.31 120 VAL A CA 1
ATOM 958 C C . VAL A 1 120 ? -1.986 9.651 22.227 1.00 51.31 120 VAL A C 1
ATOM 960 O O . VAL A 1 120 ? -1.550 9.396 21.114 1.00 51.31 120 VAL A O 1
ATOM 963 N N . GLY A 1 121 ? -2.035 8.711 23.172 1.00 53.84 121 GLY A N 1
ATOM 964 C CA . GLY A 1 121 ? -1.574 7.334 22.951 1.00 53.84 121 GLY A CA 1
ATOM 965 C C . GLY A 1 121 ? -2.534 6.488 22.100 1.00 53.84 121 GLY A C 1
ATOM 966 O O . GLY A 1 121 ? -3.748 6.520 22.306 1.00 53.84 121 GLY A O 1
ATOM 967 N N . TYR A 1 122 ? -1.993 5.701 21.163 1.00 54.28 122 TYR A N 1
ATOM 968 C CA . TYR A 1 122 ? -2.734 4.748 20.322 1.00 54.28 122 TYR A CA 1
ATOM 969 C C . TYR A 1 122 ? -3.174 3.501 21.108 1.00 54.28 122 TYR A C 1
ATOM 971 O O . TYR A 1 122 ? -2.351 2.880 21.773 1.00 54.28 122 TYR A O 1
ATOM 979 N N . THR A 1 123 ? -4.439 3.084 20.989 1.00 57.94 123 THR A N 1
ATOM 980 C CA . THR A 1 123 ? -4.899 1.759 21.441 1.00 57.94 123 THR A CA 1
ATOM 981 C C . THR A 1 123 ? -5.584 1.012 20.304 1.00 57.94 123 THR A C 1
ATOM 983 O O . THR A 1 123 ? -6.304 1.629 19.522 1.00 57.94 123 THR A O 1
ATOM 986 N N . ALA A 1 124 ? -5.349 -0.301 20.219 1.00 59.19 124 ALA A N 1
ATOM 987 C CA . ALA A 1 124 ? -6.007 -1.199 19.275 1.00 59.19 124 ALA A CA 1
ATOM 988 C C . ALA A 1 124 ? -7.445 -1.558 19.681 1.00 59.19 124 ALA A C 1
ATOM 990 O O . ALA A 1 124 ? -8.184 -2.067 18.850 1.00 59.19 124 ALA A O 1
ATOM 991 N N . ILE A 1 125 ? -7.827 -1.290 20.936 1.00 69.81 125 ILE A N 1
ATOM 992 C CA . ILE A 1 125 ? -9.157 -1.591 21.475 1.00 69.81 125 ILE A CA 1
ATOM 993 C C . ILE A 1 125 ? -9.956 -0.292 21.519 1.00 69.81 125 ILE A C 1
ATOM 995 O O . ILE A 1 125 ? -9.608 0.620 22.280 1.00 69.81 125 ILE A O 1
ATOM 999 N N . ASP A 1 126 ? -11.011 -0.203 20.718 1.00 77.00 126 ASP A N 1
ATOM 1000 C CA . ASP A 1 126 ? -11.964 0.899 20.789 1.00 77.00 126 ASP A CA 1
ATOM 1001 C C . ASP A 1 126 ? -12.971 0.690 21.950 1.00 77.00 126 ASP A C 1
ATOM 1003 O O . ASP A 1 126 ? -13.281 -0.458 22.287 1.00 77.00 126 ASP A O 1
ATOM 1007 N N . PRO A 1 127 ? -13.472 1.748 22.627 1.00 82.50 127 PRO A N 1
ATOM 1008 C CA . PRO A 1 127 ? -14.536 1.610 23.624 1.00 82.50 127 PRO A CA 1
ATOM 1009 C C . PRO A 1 127 ? -15.731 0.785 23.145 1.00 82.50 127 PRO A C 1
ATOM 1011 O O . PRO A 1 127 ? -16.199 -0.090 23.877 1.00 82.50 127 PRO A O 1
ATOM 1014 N N . GLU A 1 128 ? -16.204 1.024 21.926 1.00 78.12 128 GLU A N 1
ATOM 1015 C CA . GLU A 1 128 ? -17.337 0.316 21.341 1.00 78.12 128 GLU A CA 1
ATOM 1016 C C . GLU A 1 128 ? -17.064 -1.187 21.224 1.00 78.12 128 GLU A C 1
ATOM 1018 O O . GLU A 1 128 ? -17.928 -1.995 21.582 1.00 78.12 128 GLU A O 1
ATOM 1023 N N . ASP A 1 129 ? -15.852 -1.550 20.807 1.00 79.25 129 ASP A N 1
ATOM 1024 C CA . ASP A 1 129 ? -15.397 -2.931 20.680 1.00 79.25 129 ASP A CA 1
ATOM 1025 C C . ASP A 1 129 ? -15.340 -3.645 22.036 1.00 79.25 129 ASP A C 1
ATOM 1027 O O . ASP A 1 129 ? -15.817 -4.776 22.170 1.00 79.25 129 ASP A O 1
ATOM 1031 N N . LEU A 1 130 ? -14.819 -2.973 23.073 1.00 87.31 130 LEU A N 1
ATOM 1032 C CA . LEU A 1 130 ? -14.824 -3.511 24.436 1.00 87.31 130 LEU A CA 1
ATOM 1033 C C . LEU A 1 130 ? -16.257 -3.796 24.897 1.00 87.31 130 LEU A C 1
ATOM 1035 O O . LEU A 1 130 ? -16.536 -4.875 25.416 1.00 87.31 130 LEU A O 1
ATOM 1039 N N . PHE A 1 131 ? -17.176 -2.843 24.731 1.00 88.00 131 PHE A N 1
ATOM 1040 C CA . PHE A 1 131 ? -18.552 -3.035 25.191 1.00 88.00 131 PHE A CA 1
ATOM 1041 C C . PHE A 1 131 ? -19.332 -4.039 24.345 1.00 88.00 131 PHE A C 1
ATOM 1043 O O . PHE A 1 131 ? -20.259 -4.665 24.857 1.00 88.00 131 PHE A O 1
ATOM 1050 N N . GLN A 1 132 ? -18.972 -4.217 23.076 1.00 84.31 132 GLN A N 1
ATOM 1051 C CA . GLN A 1 132 ? -19.507 -5.296 22.257 1.00 84.31 132 GLN A CA 1
ATOM 1052 C C . GLN A 1 132 ? -19.063 -6.661 22.791 1.00 84.31 132 GLN A C 1
ATOM 1054 O O . GLN A 1 132 ? -19.906 -7.530 22.995 1.00 84.31 132 GLN A O 1
ATOM 1059 N N . LEU A 1 133 ? -17.778 -6.820 23.115 1.00 85.88 133 LEU A N 1
ATOM 1060 C CA . LEU A 1 133 ? -17.265 -8.038 23.742 1.00 85.88 133 LEU A CA 1
ATOM 1061 C C . LEU A 1 133 ? -17.872 -8.301 25.123 1.00 85.88 133 LEU A C 1
ATOM 1063 O O . LEU A 1 133 ? -18.160 -9.445 25.464 1.00 85.88 133 LEU A O 1
ATOM 1067 N N . ILE A 1 134 ? -18.105 -7.251 25.914 1.00 90.56 134 ILE A N 1
ATOM 1068 C CA . ILE A 1 134 ? -18.800 -7.380 27.198 1.00 90.56 134 ILE A CA 1
ATOM 1069 C C . ILE A 1 134 ? -20.219 -7.901 26.976 1.00 90.56 134 ILE A C 1
ATOM 1071 O O . ILE A 1 134 ? -20.593 -8.863 27.634 1.00 90.56 134 ILE A O 1
ATOM 1075 N N . ARG A 1 135 ? -20.984 -7.353 26.024 1.00 88.75 135 ARG A N 1
ATOM 1076 C CA . ARG A 1 135 ? -22.318 -7.890 25.697 1.00 88.75 135 ARG A CA 1
ATOM 1077 C C . ARG A 1 135 ? -22.253 -9.360 25.293 1.00 88.75 135 ARG A C 1
ATOM 1079 O O . ARG A 1 135 ? -22.993 -10.165 25.841 1.00 88.75 135 ARG A O 1
ATOM 1086 N N . GLU A 1 136 ? -21.319 -9.721 24.416 1.00 86.38 136 GLU A N 1
ATOM 1087 C CA . GLU A 1 136 ? 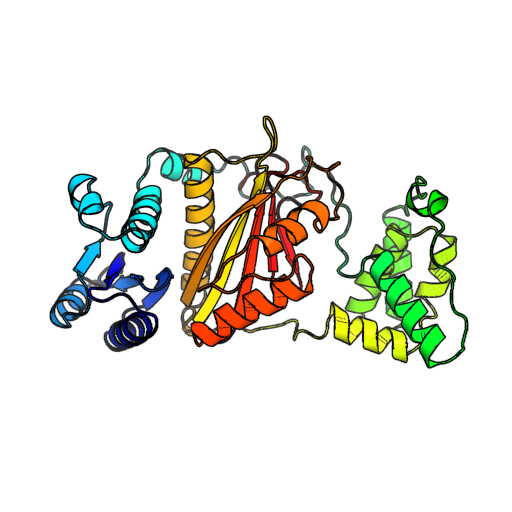-21.109 -11.112 23.994 1.00 86.38 136 GLU A CA 1
ATOM 1088 C C . GLU A 1 136 ? -20.784 -12.037 25.180 1.00 86.38 136 GLU A C 1
ATOM 1090 O O . GLU A 1 136 ? -21.281 -13.161 25.232 1.00 86.38 136 GLU A O 1
ATOM 1095 N N . TYR A 1 137 ? -19.990 -11.571 26.152 1.00 89.94 137 TYR A N 1
ATOM 1096 C CA . TYR A 1 137 ? -19.744 -12.296 27.399 1.00 89.94 137 TYR A CA 1
ATOM 1097 C C . TYR A 1 137 ? -21.029 -12.478 28.206 1.00 89.94 137 TYR A C 1
ATOM 1099 O O . TYR A 1 137 ? -21.355 -13.600 28.584 1.00 89.94 137 TYR A O 1
ATOM 1107 N N . GLN A 1 138 ? -21.759 -11.388 28.453 1.00 91.75 138 GLN A N 1
ATOM 1108 C CA . GLN A 1 138 ? -22.980 -11.400 29.260 1.00 91.75 138 GLN A CA 1
ATOM 1109 C C . GLN A 1 138 ? -24.053 -12.305 28.637 1.00 91.75 138 GLN A C 1
ATOM 1111 O O . GLN A 1 138 ? -24.713 -13.049 29.357 1.00 91.75 138 GLN A O 1
ATOM 1116 N N . ASP A 1 139 ? -24.188 -12.295 27.309 1.00 89.88 139 ASP A N 1
ATOM 1117 C CA . ASP A 1 139 ? -25.121 -13.153 26.573 1.00 89.88 139 ASP A CA 1
ATOM 1118 C C . ASP A 1 139 ? -24.735 -14.637 26.678 1.00 89.88 139 ASP A C 1
ATOM 1120 O O . ASP A 1 139 ? -25.604 -15.503 26.785 1.00 89.88 139 ASP A O 1
ATOM 1124 N N . LYS A 1 140 ? -23.430 -14.946 26.670 1.00 89.00 140 LYS A N 1
ATOM 1125 C CA . LYS A 1 140 ? -22.920 -16.323 26.771 1.00 89.00 140 LYS A CA 1
ATOM 1126 C C . LYS A 1 140 ? -22.968 -16.885 28.192 1.00 89.00 140 LYS A C 1
ATOM 1128 O O . LYS A 1 140 ? -23.206 -18.079 28.352 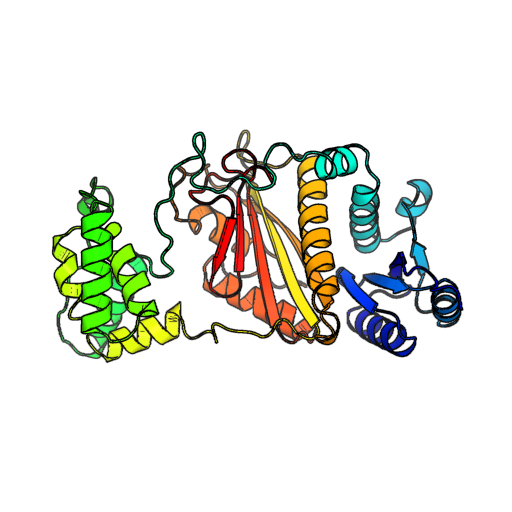1.00 89.00 140 LYS A O 1
ATOM 1133 N N . THR A 1 141 ? -22.695 -16.070 29.210 1.00 90.62 141 THR A N 1
ATOM 1134 C CA . THR A 1 141 ? -22.516 -16.540 30.598 1.00 90.62 141 THR A CA 1
ATOM 1135 C C . THR A 1 141 ? -23.688 -16.209 31.518 1.00 90.62 141 THR A C 1
ATOM 1137 O O . THR A 1 141 ? -23.837 -16.836 32.564 1.00 90.62 141 THR A O 1
ATOM 1140 N N . GLY A 1 142 ? -24.519 -15.227 31.158 1.00 90.44 142 GLY A N 1
ATOM 1141 C CA . GLY A 1 142 ? -25.564 -14.668 32.017 1.00 90.44 142 GLY A CA 1
ATOM 1142 C C . GLY A 1 142 ? -25.044 -13.753 33.136 1.00 90.44 142 GLY A C 1
ATOM 1143 O O . GLY A 1 142 ? -25.847 -13.186 33.881 1.00 90.44 142 GLY A O 1
ATOM 1144 N N . GLU A 1 143 ? -23.726 -13.583 33.276 1.00 90.75 143 GLU A N 1
ATOM 1145 C CA . GLU A 1 143 ? -23.123 -12.693 34.269 1.00 90.75 143 GLU A CA 1
ATOM 1146 C C . GLU A 1 143 ? -23.200 -11.238 33.800 1.00 90.75 143 GLU A C 1
ATOM 1148 O O . GLU A 1 143 ? -22.959 -10.950 32.635 1.00 90.75 143 GLU A O 1
ATOM 1153 N N . LYS A 1 144 ? -23.504 -10.291 34.697 1.00 89.81 144 LYS A N 1
ATOM 1154 C CA . LYS A 1 144 ? -23.516 -8.857 34.368 1.00 89.81 144 LYS A CA 1
ATOM 1155 C C . LYS A 1 144 ? -22.215 -8.177 34.784 1.00 89.81 144 LYS A C 1
ATOM 1157 O O . LYS A 1 144 ? -21.903 -8.151 35.968 1.00 89.81 144 LYS A O 1
ATOM 1162 N N . LEU A 1 145 ? -21.520 -7.555 33.827 1.00 88.38 145 LEU A N 1
ATOM 1163 C CA . LEU A 1 145 ? -20.272 -6.821 34.076 1.00 88.38 145 LEU A CA 1
ATOM 1164 C C . LEU A 1 145 ? -20.478 -5.304 34.116 1.00 88.38 145 LEU A C 1
ATOM 1166 O O . LEU A 1 145 ? -20.287 -4.671 35.152 1.00 88.38 145 LEU A O 1
ATOM 1170 N N . ALA A 1 146 ? -20.849 -4.705 32.985 1.00 88.12 146 ALA A N 1
ATOM 1171 C CA . ALA A 1 146 ? -21.053 -3.268 32.870 1.00 88.12 146 ALA A CA 1
ATOM 1172 C C . ALA A 1 146 ? -21.983 -2.946 31.703 1.00 88.12 146 ALA A C 1
ATOM 1174 O O . ALA A 1 146 ? -21.910 -3.571 30.649 1.00 88.12 146 ALA A O 1
ATOM 1175 N N . GLU A 1 147 ? -22.812 -1.925 31.886 1.00 84.88 147 GLU A N 1
ATOM 1176 C CA . GLU A 1 147 ? -23.617 -1.375 30.801 1.00 84.88 147 GLU A CA 1
ATOM 1177 C C . GLU A 1 147 ? -22.762 -0.453 29.916 1.00 84.88 147 GLU A C 1
ATOM 1179 O O . GLU A 1 147 ? -21.881 0.251 30.430 1.00 84.88 147 GLU A O 1
ATOM 1184 N N . PRO A 1 148 ? -23.013 -0.418 28.596 1.00 82.25 148 PRO A N 1
ATOM 1185 C CA . PRO A 1 148 ? -22.329 0.498 27.699 1.00 82.25 148 PRO A CA 1
ATOM 1186 C C . PRO A 1 148 ? -22.658 1.963 28.033 1.00 82.25 148 PRO A C 1
ATOM 1188 O O . PRO A 1 148 ? -23.739 2.260 28.550 1.00 82.25 148 PRO A O 1
ATOM 1191 N N . PRO A 1 149 ? -21.782 2.915 27.663 1.00 81.50 149 PRO A N 1
ATOM 1192 C CA . PRO A 1 149 ? -22.070 4.330 27.812 1.00 81.50 149 PRO A CA 1
ATOM 1193 C C . PRO A 1 149 ? -23.325 4.698 27.024 1.00 81.50 149 PRO A C 1
ATOM 1195 O O . PRO A 1 149 ? -23.477 4.336 25.847 1.00 81.50 149 PRO A O 1
ATOM 1198 N N . SER A 1 150 ? -24.208 5.459 27.668 1.00 79.56 150 SER A N 1
ATOM 1199 C CA . SER A 1 150 ? -25.367 6.058 27.010 1.00 79.56 150 SER A CA 1
ATOM 1200 C C . SER A 1 150 ? -24.918 7.021 25.906 1.00 79.56 150 SER A C 1
ATOM 1202 O O . SER A 1 150 ? -23.817 7.568 25.956 1.00 79.56 150 SER A O 1
ATOM 1204 N N . ALA A 1 151 ? -25.779 7.292 24.921 1.00 73.56 151 ALA A N 1
ATOM 1205 C CA . ALA A 1 151 ? -25.451 8.208 23.821 1.00 73.56 151 ALA A CA 1
ATOM 1206 C C . ALA A 1 151 ? -24.964 9.585 24.319 1.00 73.56 151 ALA A C 1
ATOM 1208 O O . ALA A 1 151 ? -24.012 10.147 23.784 1.00 73.56 151 ALA A O 1
ATOM 1209 N N . LYS A 1 152 ? -25.564 10.087 25.408 1.00 75.94 152 LYS A N 1
ATOM 1210 C CA . LYS A 1 152 ? -25.166 11.342 26.058 1.00 75.94 152 LYS A CA 1
ATOM 1211 C C . LYS A 1 152 ? -23.752 11.273 26.642 1.00 75.94 152 LYS A C 1
ATOM 1213 O O . LYS A 1 152 ? -23.004 12.241 26.537 1.00 75.94 152 LYS A O 1
ATOM 1218 N N . GLU A 1 153 ? -23.385 10.143 27.241 1.00 75.38 153 GLU A N 1
ATOM 1219 C CA . GLU A 1 153 ? -22.054 9.926 27.818 1.00 75.38 153 GLU A CA 1
ATOM 1220 C C . GLU A 1 153 ? -20.978 9.778 26.745 1.00 75.38 153 GLU A C 1
ATOM 1222 O O . GLU A 1 153 ? -19.876 10.280 26.937 1.00 75.38 153 GLU A O 1
ATOM 1227 N N . ARG A 1 154 ? -21.302 9.179 25.592 1.00 69.81 154 ARG A N 1
ATOM 1228 C CA . ARG A 1 154 ? -20.368 9.070 24.456 1.00 69.81 154 ARG A CA 1
ATOM 1229 C C . ARG A 1 154 ? -19.954 10.432 23.903 1.00 69.81 154 ARG A C 1
ATOM 1231 O O . ARG A 1 154 ? -18.817 10.613 23.492 1.00 69.81 154 ARG A O 1
ATOM 1238 N N . THR A 1 155 ? -20.866 11.404 23.926 1.00 65.62 155 THR A N 1
ATOM 1239 C CA . THR A 1 155 ? -20.603 12.773 23.447 1.00 65.62 155 THR A CA 1
ATOM 1240 C C . THR A 1 155 ? -20.039 13.712 24.517 1.00 65.62 155 THR A C 1
ATOM 1242 O O . THR A 1 155 ? -19.700 14.859 24.220 1.00 65.62 155 THR A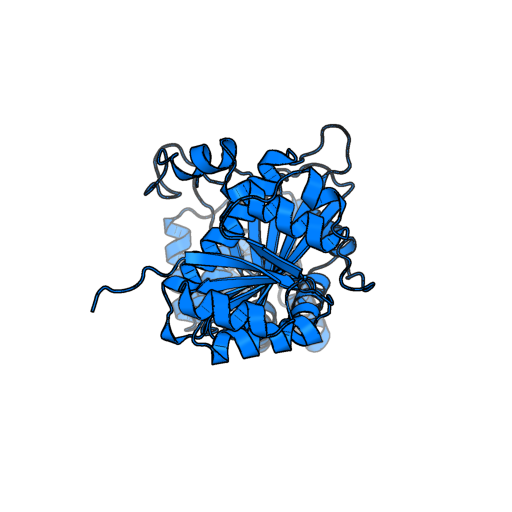 O 1
ATOM 1245 N N . ALA A 1 156 ? -19.978 13.278 25.779 1.00 70.62 156 ALA A N 1
ATOM 1246 C CA . ALA A 1 156 ? -19.558 14.136 26.878 1.00 70.62 156 ALA A CA 1
ATOM 1247 C C . ALA A 1 156 ? -18.034 14.334 26.884 1.00 70.62 156 ALA A C 1
ATOM 1249 O O . ALA A 1 156 ? -17.260 13.417 26.614 1.00 70.62 156 ALA A O 1
ATOM 1250 N N . LYS A 1 157 ? -17.575 15.536 27.258 1.00 68.94 157 LYS A N 1
ATOM 1251 C CA . LYS A 1 157 ? -16.150 15.774 27.525 1.00 68.94 157 LYS A CA 1
ATOM 1252 C C . LYS A 1 157 ? -15.723 14.974 28.756 1.00 68.94 157 LYS A C 1
ATOM 1254 O O . LYS A 1 157 ? -15.983 15.384 29.885 1.00 68.94 157 LYS A O 1
ATOM 1259 N N . VAL A 1 158 ? -15.036 13.859 28.531 1.00 70.25 158 VAL A N 1
ATOM 1260 C CA . VAL A 1 158 ? -14.441 13.051 29.599 1.00 70.25 158 VAL A CA 1
ATOM 1261 C C . VAL A 1 158 ? -13.268 13.808 30.226 1.00 70.25 158 VAL A C 1
ATOM 1263 O O . VAL A 1 158 ? -12.400 14.330 29.518 1.00 70.25 158 VAL A O 1
ATOM 1266 N N . LYS A 1 159 ? -13.218 13.865 31.563 1.00 76.00 159 LYS A N 1
ATOM 1267 C CA . LYS A 1 159 ? -12.040 14.361 32.284 1.00 76.00 159 LYS A CA 1
ATOM 1268 C C . LYS A 1 159 ? -10.899 13.365 32.082 1.00 76.00 159 LYS A C 1
ATOM 1270 O O . LYS A 1 159 ? -10.916 12.271 32.637 1.00 76.00 159 LYS A O 1
ATOM 1275 N N . ARG A 1 160 ? -9.922 13.755 31.270 1.00 73.94 160 ARG A N 1
ATOM 1276 C CA . ARG A 1 160 ? -8.788 12.902 30.905 1.00 73.94 160 ARG A CA 1
ATOM 1277 C C . ARG A 1 160 ? -7.786 12.801 32.053 1.00 73.94 160 ARG A C 1
ATOM 1279 O O . ARG A 1 160 ? -7.589 13.770 32.788 1.00 73.94 160 ARG A O 1
ATOM 1286 N N . MET A 1 161 ? -7.145 11.638 32.169 1.00 79.44 161 MET A N 1
ATOM 1287 C CA . MET A 1 161 ? -6.010 11.446 33.073 1.00 79.44 161 MET A CA 1
ATOM 1288 C C . MET A 1 161 ? -4.856 12.370 32.671 1.00 79.44 161 MET A C 1
ATOM 1290 O O . MET A 1 161 ? -4.574 12.556 31.484 1.00 79.44 161 MET A O 1
ATOM 1294 N N . SER A 1 162 ? -4.165 12.931 33.657 1.00 77.00 162 SER A N 1
ATOM 1295 C CA . SER A 1 162 ? -2.845 13.527 33.459 1.00 77.00 162 SER A CA 1
ATOM 1296 C C . SER A 1 162 ? -1.822 12.452 33.074 1.00 77.00 162 SER A C 1
ATOM 1298 O O . SER A 1 162 ? -2.028 11.261 33.311 1.00 77.00 162 SER A O 1
ATOM 1300 N N . GLY A 1 163 ? -0.682 12.861 32.508 1.00 63.47 163 GLY A N 1
ATOM 1301 C CA . GLY A 1 163 ? 0.377 11.917 32.130 1.00 63.47 163 GLY A CA 1
ATOM 1302 C C . GLY A 1 163 ? 0.889 11.081 33.309 1.00 63.47 163 GLY A C 1
ATOM 1303 O O . GLY A 1 163 ? 1.133 9.890 33.154 1.00 63.47 163 GLY A O 1
ATOM 1304 N N . LYS A 1 164 ? 0.975 11.673 34.509 1.00 70.62 164 LYS A N 1
ATOM 1305 C CA . LYS A 1 164 ? 1.371 10.951 35.726 1.00 70.62 164 LYS A CA 1
ATOM 1306 C C . LYS A 1 164 ? 0.323 9.917 36.144 1.00 70.62 164 LYS A C 1
ATOM 1308 O O . LYS A 1 164 ? 0.675 8.768 36.382 1.00 70.62 164 LYS A O 1
ATOM 1313 N N . GLU A 1 165 ? -0.954 10.305 36.172 1.00 80.44 165 GLU A N 1
ATOM 1314 C CA . GLU A 1 165 ? -2.056 9.385 36.490 1.00 80.44 165 GLU A CA 1
ATOM 1315 C C . GLU A 1 165 ? -2.121 8.222 35.497 1.00 80.44 165 GLU A C 1
ATOM 1317 O O . GLU A 1 165 ? -2.343 7.088 35.906 1.00 80.44 165 GLU A O 1
ATOM 1322 N N . PHE A 1 166 ? -1.875 8.485 34.211 1.00 79.12 166 PHE A N 1
ATOM 1323 C CA . PHE A 1 166 ? -1.827 7.456 33.177 1.00 79.12 166 PHE A CA 1
ATOM 1324 C C . PHE A 1 166 ? -0.710 6.431 33.425 1.00 79.12 166 PHE A C 1
ATOM 1326 O O . PHE A 1 166 ? -0.975 5.232 33.399 1.00 79.12 166 PHE A O 1
ATOM 1333 N N . VAL A 1 167 ? 0.517 6.888 33.700 1.00 73.19 167 VAL A N 1
ATOM 1334 C CA . VAL A 1 167 ? 1.666 6.002 33.971 1.00 73.19 167 VAL A CA 1
ATOM 1335 C C . VAL A 1 167 ? 1.417 5.149 35.215 1.00 73.19 167 VAL A C 1
ATOM 1337 O O . VAL A 1 167 ? 1.661 3.942 35.201 1.00 73.19 167 VAL A O 1
ATOM 1340 N N . ASP A 1 168 ? 0.876 5.751 36.276 1.00 82.56 168 ASP A N 1
ATOM 1341 C CA . ASP A 1 168 ? 0.522 5.025 37.498 1.00 82.56 168 ASP A CA 1
ATOM 1342 C C . ASP A 1 168 ? -0.592 3.992 37.234 1.00 82.56 168 ASP A C 1
ATOM 1344 O O . ASP A 1 168 ? -0.571 2.887 37.783 1.00 82.56 168 ASP A O 1
ATOM 1348 N N . PHE A 1 169 ? -1.552 4.318 36.364 1.00 87.12 169 PHE A N 1
ATOM 1349 C CA . PHE A 1 169 ? -2.639 3.425 35.964 1.00 87.12 169 PHE A CA 1
ATOM 1350 C C . PHE A 1 169 ? -2.147 2.231 35.134 1.00 87.12 169 PHE A C 1
ATOM 1352 O O . PHE A 1 169 ? -2.473 1.086 35.451 1.00 87.12 169 PHE A O 1
ATOM 1359 N N . GLU A 1 170 ? -1.325 2.481 34.111 1.00 85.69 170 GLU A N 1
ATOM 1360 C CA . GLU A 1 170 ? -0.697 1.458 33.264 1.00 85.69 170 GLU A CA 1
ATOM 1361 C C . GLU A 1 170 ? 0.167 0.506 34.092 1.00 85.69 170 GLU A C 1
ATOM 1363 O O . GLU A 1 170 ? 0.042 -0.713 33.967 1.00 85.69 170 GLU A O 1
ATOM 1368 N N . LYS A 1 171 ? 0.976 1.046 35.012 1.00 82.81 171 LYS A N 1
ATOM 1369 C CA . LYS A 1 171 ? 1.797 0.240 35.920 1.00 82.81 171 LYS A CA 1
ATOM 1370 C C . LYS A 1 171 ? 0.945 -0.716 36.756 1.00 82.81 171 LYS A C 1
ATOM 1372 O O . LYS A 1 171 ? 1.249 -1.904 36.828 1.00 82.81 171 LYS A O 1
ATOM 1377 N N . ARG A 1 172 ? -0.146 -0.221 37.348 1.00 95.31 172 ARG A N 1
ATOM 1378 C CA . ARG A 1 172 ? -1.063 -1.042 38.154 1.00 95.31 172 ARG A CA 1
ATOM 1379 C C . ARG A 1 172 ? -1.738 -2.134 37.324 1.00 95.31 172 ARG A C 1
ATOM 1381 O O . ARG A 1 172 ? -1.904 -3.245 37.816 1.00 95.31 172 ARG A O 1
ATOM 1388 N N . LEU A 1 173 ? -2.127 -1.845 36.081 1.00 92.38 173 LEU A N 1
ATOM 1389 C CA . LEU A 1 173 ? -2.669 -2.862 35.172 1.00 92.38 173 LEU A CA 1
ATOM 1390 C C . LEU A 1 173 ? -1.617 -3.921 34.823 1.00 92.38 173 LEU A C 1
ATOM 1392 O O . LEU A 1 173 ? -1.929 -5.110 34.791 1.00 92.38 173 LEU A O 1
ATOM 1396 N N . GLY A 1 174 ? -0.365 -3.505 34.613 1.00 86.38 174 GLY A N 1
ATOM 1397 C CA . GLY A 1 174 ? 0.758 -4.415 34.384 1.00 86.38 174 GLY A CA 1
ATOM 1398 C C . GLY A 1 174 ? 1.003 -5.333 35.579 1.00 86.38 174 GLY A C 1
ATOM 1399 O O . GLY A 1 174 ? 1.245 -6.529 35.415 1.00 86.38 174 GLY A O 1
ATOM 1400 N N . GLU A 1 175 ? 0.867 -4.801 36.793 1.00 92.69 175 GLU A N 1
ATOM 1401 C CA . GLU A 1 175 ? 0.938 -5.581 38.026 1.00 92.69 175 GLU A CA 1
ATOM 1402 C C . GLU A 1 175 ? -0.235 -6.557 38.174 1.00 92.69 175 GLU A C 1
ATOM 1404 O O . GLU A 1 175 ? 0.003 -7.683 38.620 1.00 92.69 175 GLU A O 1
ATOM 1409 N N . ALA A 1 176 ? -1.450 -6.153 37.788 1.00 93.62 176 ALA A N 1
ATOM 1410 C CA . ALA A 1 176 ? -2.666 -6.960 37.884 1.00 93.62 176 ALA A CA 1
ATOM 1411 C C . ALA A 1 176 ? -2.676 -8.133 36.892 1.00 93.62 176 ALA A C 1
ATOM 1413 O O . ALA A 1 176 ? -2.899 -9.271 37.294 1.00 93.62 176 ALA A O 1
ATOM 1414 N N . TYR A 1 177 ? -2.382 -7.875 35.616 1.00 91.56 177 TYR A N 1
ATOM 1415 C CA . TYR A 1 177 ? -2.512 -8.879 34.554 1.00 91.56 177 TYR A CA 1
ATOM 1416 C C . TYR A 1 177 ? -1.221 -9.607 34.195 1.00 91.56 177 TYR A C 1
ATOM 1418 O O . TYR A 1 177 ? -1.256 -10.561 33.423 1.00 91.56 177 TYR A O 1
ATOM 1426 N N . LYS A 1 178 ? -0.068 -9.141 34.693 1.00 90.44 178 LYS A N 1
ATOM 1427 C CA . LYS A 1 178 ? 1.262 -9.662 34.320 1.00 90.44 178 LYS A CA 1
ATOM 1428 C C . LYS A 1 178 ? 1.499 -9.699 32.802 1.00 90.44 178 LYS A C 1
ATOM 1430 O O . LYS A 1 178 ? 2.319 -10.471 32.315 1.00 90.44 178 LYS A O 1
ATOM 1435 N N . ASN A 1 179 ? 0.808 -8.834 32.060 1.00 80.81 179 ASN A N 1
ATOM 1436 C CA . ASN A 1 179 ? 0.901 -8.714 30.612 1.00 80.81 179 ASN A CA 1
ATOM 1437 C C . ASN A 1 179 ? 1.065 -7.225 30.248 1.00 80.81 179 ASN A C 1
ATOM 1439 O O . ASN A 1 179 ? 0.094 -6.468 30.333 1.00 80.81 179 ASN A O 1
ATOM 1443 N N . PRO A 1 180 ? 2.280 -6.780 29.874 1.00 75.81 180 PRO A N 1
ATOM 1444 C CA . PRO A 1 180 ? 2.553 -5.369 29.609 1.00 75.81 180 PRO A CA 1
ATOM 1445 C C . PRO A 1 180 ? 1.811 -4.847 28.373 1.00 75.81 180 PRO A C 1
ATOM 1447 O O . PRO A 1 180 ? 1.379 -3.699 28.373 1.00 75.81 180 PRO A O 1
ATOM 1450 N N . THR A 1 181 ? 1.594 -5.684 27.354 1.00 73.19 181 THR A N 1
ATOM 1451 C CA . THR A 1 181 ? 0.833 -5.319 26.149 1.00 73.19 181 THR A CA 1
ATOM 1452 C C . THR A 1 181 ? -0.635 -5.078 26.486 1.00 73.19 181 THR A C 1
ATOM 1454 O O . THR A 1 181 ? -1.199 -4.045 26.130 1.00 73.19 181 THR A O 1
ATOM 1457 N N . LEU A 1 182 ? -1.255 -5.986 27.241 1.00 79.50 182 LEU A N 1
ATOM 1458 C CA . LEU A 1 182 ? -2.634 -5.808 27.690 1.00 79.50 182 LEU A CA 1
ATOM 1459 C C . LEU A 1 182 ? -2.769 -4.558 28.572 1.00 79.50 182 LEU A C 1
ATOM 1461 O O . LEU A 1 182 ? -3.662 -3.745 28.351 1.00 79.50 182 LEU A O 1
ATOM 1465 N N . ALA A 1 183 ? -1.849 -4.357 29.518 1.00 82.75 183 ALA A N 1
ATOM 1466 C CA . ALA A 1 183 ? -1.838 -3.180 30.384 1.00 82.75 183 ALA A CA 1
ATOM 1467 C C . ALA A 1 183 ? -1.728 -1.867 29.597 1.00 82.75 183 ALA A C 1
ATOM 1469 O O . ALA A 1 183 ? -2.488 -0.931 29.849 1.00 82.75 183 ALA A O 1
ATOM 1470 N N . TYR A 1 184 ? -0.844 -1.831 28.598 1.00 76.94 184 TYR A N 1
ATOM 1471 C CA . TYR A 1 184 ? -0.674 -0.708 27.679 1.00 76.94 184 TYR A CA 1
ATOM 1472 C C . TYR A 1 184 ? -1.984 -0.341 26.972 1.00 76.94 184 TYR A C 1
ATOM 1474 O O . TYR A 1 184 ? -2.340 0.841 26.881 1.00 76.94 184 TYR A O 1
ATOM 1482 N N . HIS A 1 185 ? -2.715 -1.343 26.476 1.00 77.94 185 HIS A N 1
ATOM 1483 C CA . HIS A 1 185 ? -3.956 -1.133 25.735 1.00 77.94 185 HIS A CA 1
ATOM 1484 C C . HIS A 1 185 ? -5.135 -0.778 26.644 1.00 77.94 185 HIS A C 1
ATOM 1486 O O . HIS A 1 185 ? -5.879 0.157 26.337 1.00 77.94 185 HIS A O 1
ATOM 1492 N N . LEU A 1 186 ? -5.261 -1.433 27.799 1.00 86.69 186 LEU A N 1
ATOM 1493 C CA . LEU A 1 186 ? -6.296 -1.124 28.786 1.00 86.69 186 LEU A CA 1
ATOM 1494 C C . LEU A 1 186 ? -6.102 0.266 29.410 1.00 86.69 186 LEU A C 1
ATOM 1496 O O . LEU A 1 186 ? -7.080 0.983 29.598 1.00 86.69 186 LEU A O 1
ATOM 1500 N N . ALA A 1 187 ? -4.869 0.714 29.663 1.00 82.19 187 ALA A N 1
ATOM 1501 C CA . ALA A 1 187 ? -4.616 2.062 30.182 1.00 82.19 187 ALA A CA 1
ATOM 1502 C C . ALA A 1 187 ? -5.046 3.155 29.193 1.00 82.19 187 ALA A C 1
ATOM 1504 O O . ALA A 1 187 ? -5.619 4.180 29.568 1.00 82.19 187 ALA A O 1
ATOM 1505 N N . ARG A 1 188 ? -4.815 2.932 27.897 1.00 79.00 188 ARG A N 1
ATOM 1506 C CA . ARG A 1 188 ? -5.224 3.861 26.832 1.00 79.00 188 ARG A CA 1
ATOM 1507 C C . ARG A 1 188 ? -6.714 3.811 26.553 1.00 79.00 188 ARG A C 1
ATOM 1509 O O . ARG A 1 188 ? -7.300 4.841 26.232 1.00 79.00 188 ARG A O 1
ATOM 1516 N N . LEU A 1 189 ? -7.334 2.654 26.746 1.00 83.50 189 LEU A N 1
ATOM 1517 C CA . LEU A 1 189 ? -8.782 2.536 26.769 1.00 83.50 189 LEU A CA 1
ATOM 1518 C C . LEU A 1 189 ? -9.375 3.319 27.951 1.00 83.50 189 LEU A C 1
ATOM 1520 O O . LEU A 1 189 ? -10.286 4.119 27.761 1.00 83.50 189 LEU A O 1
ATOM 1524 N N . ALA A 1 190 ? -8.781 3.209 29.143 1.00 87.56 190 ALA A N 1
ATOM 1525 C CA . ALA A 1 190 ? -9.164 3.986 30.325 1.00 87.56 190 ALA A CA 1
ATOM 1526 C C . ALA A 1 190 ? -9.069 5.502 30.096 1.00 87.56 190 ALA A C 1
ATOM 1528 O O . ALA A 1 190 ? -9.888 6.255 30.612 1.00 87.56 190 ALA A O 1
ATOM 1529 N N . TYR A 1 191 ? -8.100 5.961 29.300 1.00 79.62 191 TYR A N 1
ATOM 1530 C CA . TYR A 1 191 ? -7.963 7.372 28.929 1.00 79.62 191 TYR A CA 1
ATOM 1531 C C . TYR A 1 191 ? -9.140 7.893 28.083 1.00 79.62 191 TYR A C 1
ATOM 1533 O O . TYR A 1 191 ? -9.448 9.086 28.126 1.00 79.62 191 TYR A O 1
ATOM 1541 N N . ARG A 1 192 ? -9.789 7.010 27.312 1.00 78.19 192 ARG A N 1
ATOM 1542 C CA . ARG A 1 192 ? -10.956 7.326 26.468 1.00 78.19 192 ARG A CA 1
ATOM 1543 C C . ARG A 1 192 ? -12.289 7.131 27.191 1.00 78.19 192 ARG A C 1
ATOM 1545 O O . ARG A 1 192 ? -13.296 7.685 26.763 1.00 78.19 192 ARG A O 1
ATOM 1552 N N . LEU A 1 193 ? -12.295 6.355 28.269 1.00 83.75 193 LEU A N 1
ATOM 1553 C CA . LEU A 1 193 ? -13.487 6.031 29.040 1.00 83.75 193 LEU A CA 1
ATOM 1554 C C . LEU A 1 193 ? -13.687 6.980 30.221 1.00 83.75 193 LEU A C 1
ATOM 1556 O O . LEU A 1 193 ? -12.734 7.483 30.817 1.00 83.75 193 LEU A O 1
ATOM 1560 N N . ASP A 1 194 ? -14.949 7.162 30.607 1.00 85.94 194 ASP A N 1
ATOM 1561 C CA . ASP A 1 194 ? -15.280 7.811 31.873 1.00 85.94 194 ASP A CA 1
ATOM 1562 C C . ASP A 1 194 ? -14.616 7.064 33.053 1.00 85.94 194 ASP A C 1
ATOM 1564 O O . ASP A 1 194 ? -14.622 5.824 33.061 1.00 85.94 194 ASP A O 1
ATOM 1568 N N . PRO A 1 195 ? -14.073 7.777 34.063 1.00 89.12 195 PRO A N 1
ATOM 1569 C CA . PRO A 1 195 ? -13.432 7.167 35.228 1.00 89.12 195 PRO A CA 1
ATOM 1570 C C . PRO A 1 195 ? -14.248 6.073 35.924 1.00 89.12 195 PRO A C 1
ATOM 1572 O O . PRO A 1 195 ? -13.668 5.168 36.529 1.00 89.12 195 PRO A O 1
ATOM 1575 N N . LYS A 1 196 ? -15.583 6.089 35.815 1.00 90.00 196 LYS A N 1
ATOM 1576 C CA . LYS A 1 196 ? -16.435 5.026 36.366 1.00 90.00 196 LYS A CA 1
ATOM 1577 C C . LYS A 1 196 ? -16.123 3.633 35.795 1.00 90.00 196 LYS A C 1
ATOM 1579 O O . LYS A 1 196 ? -16.307 2.642 36.497 1.00 90.00 196 LYS A O 1
ATOM 1584 N N . TYR A 1 197 ? -15.607 3.541 34.566 1.00 90.94 197 TYR A N 1
ATOM 1585 C CA . TYR A 1 197 ? -15.253 2.271 33.918 1.00 90.94 197 TYR A CA 1
ATOM 1586 C C . TYR A 1 197 ? -13.846 1.779 34.263 1.00 90.94 197 TYR A C 1
ATOM 1588 O O . TYR A 1 197 ? -13.482 0.657 33.929 1.00 90.94 197 TYR A O 1
ATOM 1596 N N . HIS A 1 198 ? -13.030 2.568 34.958 1.00 92.38 198 HIS A N 1
ATOM 1597 C CA . HIS A 1 198 ? -11.650 2.177 35.254 1.00 92.38 198 HIS A CA 1
ATOM 1598 C C . HIS A 1 198 ? -11.567 0.915 36.114 1.00 92.38 198 HIS A C 1
ATOM 1600 O O . HIS A 1 198 ? -10.692 0.084 35.901 1.00 92.38 198 HIS A O 1
ATOM 1606 N N . LYS A 1 199 ? -12.508 0.733 37.050 1.00 92.50 199 LYS A N 1
ATOM 1607 C CA . LYS A 1 199 ? -12.591 -0.481 37.879 1.00 92.50 199 LYS A CA 1
ATOM 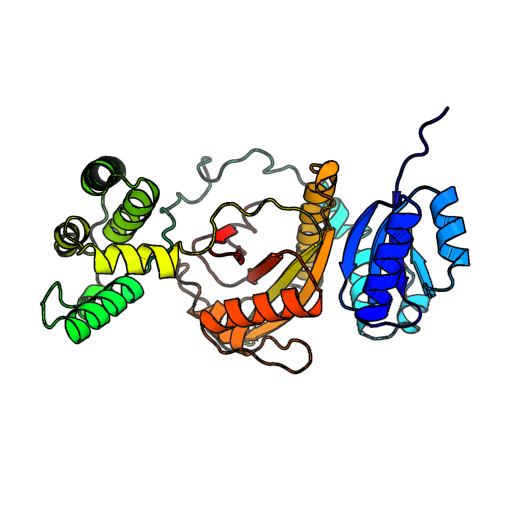1608 C C . LYS A 1 199 ? -12.880 -1.740 37.065 1.00 92.50 199 LYS A C 1
ATOM 1610 O O . LYS A 1 199 ? -12.355 -2.794 37.408 1.00 92.50 199 LYS A O 1
ATOM 1615 N N . LEU A 1 200 ? -13.692 -1.635 36.015 1.00 93.75 200 LEU A N 1
ATOM 1616 C CA . LEU A 1 200 ? -13.988 -2.753 35.117 1.00 93.75 200 LEU A CA 1
ATOM 1617 C C . LEU A 1 200 ? -12.702 -3.253 34.451 1.00 93.75 200 LEU A C 1
ATOM 1619 O O . LEU A 1 200 ? -12.461 -4.452 34.419 1.00 93.75 200 LEU A O 1
ATOM 1623 N N . LEU A 1 201 ? -11.838 -2.336 34.010 1.00 93.56 201 LEU A N 1
ATOM 1624 C CA . LEU A 1 201 ? -10.584 -2.677 33.334 1.00 93.56 201 LEU A CA 1
ATOM 1625 C C . LEU A 1 201 ? -9.567 -3.393 34.227 1.00 93.56 201 LEU A C 1
ATOM 1627 O O . LEU A 1 201 ? -8.633 -3.955 33.687 1.00 93.56 201 LEU A O 1
ATOM 1631 N N . PHE A 1 202 ? -9.721 -3.364 35.553 1.00 94.94 202 PHE A N 1
ATOM 1632 C CA . PHE A 1 202 ? -8.900 -4.148 36.486 1.00 94.94 202 PHE A CA 1
ATOM 1633 C C . PHE A 1 202 ? -9.482 -5.529 36.798 1.00 94.94 202 PHE A C 1
ATOM 1635 O O . PHE A 1 202 ? -8.791 -6.354 37.386 1.00 94.94 202 PHE A O 1
ATOM 1642 N N . ASN A 1 203 ? -10.750 -5.763 36.455 1.00 93.31 203 ASN A N 1
ATOM 1643 C CA . ASN A 1 203 ? -11.506 -6.949 36.852 1.00 93.31 203 ASN A CA 1
ATOM 1644 C C . ASN A 1 203 ? -12.174 -7.626 35.646 1.00 93.31 203 ASN A C 1
ATOM 1646 O O . ASN A 1 203 ? -13.249 -8.205 35.775 1.00 93.31 203 ASN A O 1
ATOM 1650 N N . LEU A 1 204 ? -11.569 -7.516 34.460 1.00 92.81 204 LEU A N 1
ATOM 1651 C CA . LEU A 1 204 ? -12.024 -8.259 33.285 1.00 92.81 204 LEU A CA 1
ATOM 1652 C C . LEU A 1 204 ? -11.893 -9.773 33.547 1.00 92.81 204 LEU A C 1
ATOM 1654 O O . LEU A 1 204 ? -10.829 -10.193 34.005 1.00 92.81 204 LEU A O 1
ATOM 1658 N N . PRO A 1 205 ? -12.924 -10.588 33.255 1.00 93.31 205 PRO A N 1
ATOM 1659 C CA . PRO A 1 205 ? -12.828 -12.044 33.357 1.00 93.31 205 PRO A CA 1
ATOM 1660 C C . PRO A 1 205 ? -11.774 -12.625 32.409 1.00 93.31 205 PRO A C 1
ATOM 1662 O O . PRO A 1 205 ? -11.589 -12.113 31.304 1.00 93.31 205 PRO A O 1
ATOM 1665 N N . ASP A 1 206 ? -11.157 -13.748 32.789 1.00 90.12 206 ASP A N 1
ATOM 1666 C CA . ASP A 1 206 ? -10.109 -14.416 31.998 1.00 90.12 206 ASP A CA 1
ATOM 1667 C C . ASP A 1 206 ? -10.550 -14.728 30.564 1.00 90.12 206 ASP A C 1
ATOM 1669 O O . ASP A 1 206 ? -9.780 -14.554 29.621 1.00 90.12 206 ASP A O 1
ATOM 1673 N N . TRP A 1 207 ? -11.811 -15.129 30.380 1.00 89.38 207 TRP A N 1
ATOM 1674 C CA . TRP A 1 207 ? -12.380 -15.358 29.051 1.00 89.38 207 TRP A CA 1
ATOM 1675 C C . TRP A 1 207 ? -12.377 -14.087 28.196 1.00 89.38 207 TRP A C 1
ATOM 1677 O O . TRP A 1 207 ? -11.967 -14.113 27.040 1.00 89.38 207 TRP A O 1
ATOM 1687 N N . LEU A 1 208 ? -12.793 -12.959 28.775 1.00 89.94 208 LEU A N 1
ATOM 1688 C CA . LEU A 1 208 ? -12.853 -11.680 28.073 1.00 89.94 208 LEU A CA 1
ATOM 1689 C C . LEU A 1 208 ? -11.444 -11.178 27.742 1.00 89.94 208 LEU A C 1
ATOM 1691 O O . LEU A 1 208 ? -11.224 -10.609 26.679 1.00 89.94 208 LEU A O 1
ATOM 1695 N N . ILE A 1 209 ? -10.482 -11.427 28.632 1.00 88.25 209 ILE A N 1
ATOM 1696 C CA . ILE A 1 209 ? -9.066 -11.160 28.376 1.00 88.25 209 ILE A CA 1
ATOM 1697 C C . ILE A 1 209 ? -8.566 -12.009 27.210 1.00 88.25 209 ILE A C 1
ATOM 1699 O O . ILE A 1 209 ? -7.927 -11.467 26.314 1.00 88.25 209 ILE A O 1
ATOM 1703 N N . ALA A 1 210 ? -8.859 -13.310 27.198 1.00 83.62 210 ALA A N 1
ATOM 1704 C CA . ALA A 1 210 ? -8.453 -14.202 26.118 1.00 83.62 210 ALA A CA 1
ATOM 1705 C C . ALA A 1 210 ? -9.040 -13.763 24.768 1.00 83.62 210 ALA A C 1
ATOM 1707 O O . ALA A 1 210 ? -8.304 -13.707 23.793 1.00 83.62 210 ALA A O 1
ATOM 1708 N N . GLU A 1 211 ? -10.313 -13.366 24.724 1.00 85.38 211 GLU A N 1
ATOM 1709 C CA . GLU A 1 211 ? -10.956 -12.833 23.513 1.00 85.38 211 GLU A CA 1
ATOM 1710 C C . GLU A 1 211 ? -10.389 -11.476 23.087 1.00 85.38 211 GLU A C 1
ATOM 1712 O O . GLU A 1 211 ? -10.180 -11.239 21.902 1.00 85.38 211 GLU A O 1
ATOM 1717 N N . LEU A 1 212 ? -10.080 -10.577 24.028 1.00 81.94 212 LEU A N 1
ATOM 1718 C CA . LEU A 1 212 ? -9.380 -9.328 23.709 1.00 81.94 212 LEU A CA 1
ATOM 1719 C C . LEU A 1 212 ? -7.997 -9.616 23.112 1.00 81.94 212 LEU A C 1
ATOM 1721 O O . LEU A 1 212 ? -7.594 -8.979 22.139 1.00 81.94 212 LEU A O 1
ATOM 1725 N N . LEU A 1 213 ? -7.279 -10.582 23.690 1.00 77.94 213 LEU A N 1
ATOM 1726 C CA . LEU A 1 213 ? -5.993 -11.054 23.196 1.00 77.94 213 LEU A CA 1
ATOM 1727 C C . LEU A 1 213 ? -6.107 -11.678 21.812 1.00 77.94 213 LEU A C 1
ATOM 1729 O O . LEU A 1 213 ? -5.355 -11.279 20.941 1.00 77.94 213 LEU A O 1
ATOM 1733 N N . ASP A 1 214 ? -7.055 -12.567 21.566 1.00 75.62 214 ASP A N 1
ATOM 1734 C CA . ASP A 1 214 ? -7.211 -13.218 20.266 1.00 75.62 214 ASP A CA 1
ATOM 1735 C C . ASP A 1 214 ? -7.695 -12.237 19.185 1.00 75.62 214 ASP A C 1
ATOM 1737 O O . ASP A 1 214 ? -7.082 -12.090 18.127 1.00 75.62 214 ASP A O 1
ATOM 1741 N N . ARG A 1 215 ? -8.740 -11.461 19.480 1.00 73.75 215 ARG A N 1
ATOM 1742 C CA . ARG A 1 215 ? -9.397 -10.586 18.503 1.00 73.75 215 ARG A CA 1
ATOM 1743 C C . ARG A 1 215 ? -8.553 -9.381 18.097 1.00 73.75 215 ARG A C 1
ATOM 1745 O O . ARG A 1 215 ? -8.600 -8.979 16.935 1.00 73.75 215 ARG A O 1
ATOM 1752 N N . PHE A 1 216 ? -7.800 -8.798 19.032 1.00 68.31 216 PHE A N 1
ATOM 1753 C CA . PHE A 1 216 ? -7.001 -7.589 18.774 1.00 68.31 216 PHE A CA 1
ATOM 1754 C C . PHE A 1 216 ? -5.500 -7.852 18.699 1.00 68.31 216 PHE A C 1
ATOM 1756 O O . PHE A 1 216 ? -4.768 -7.040 18.131 1.00 68.31 216 PHE A O 1
ATOM 1763 N N . PHE A 1 217 ? -5.036 -8.970 19.258 1.00 66.62 217 PHE A N 1
ATOM 1764 C CA . PHE A 1 217 ? -3.613 -9.283 19.397 1.00 66.62 217 PHE A CA 1
ATOM 1765 C C . PHE A 1 217 ? -3.260 -10.719 18.958 1.00 66.62 217 PHE A C 1
ATOM 1767 O O . PHE A 1 217 ? -2.105 -11.115 19.104 1.00 66.62 217 PHE A O 1
ATOM 1774 N N . GLY A 1 218 ? -4.217 -11.484 18.407 1.00 53.66 218 GLY A N 1
ATOM 1775 C CA . GLY A 1 218 ? -4.045 -12.875 17.967 1.00 53.66 218 GLY A CA 1
ATOM 1776 C C . GLY A 1 218 ? -3.273 -13.008 16.659 1.00 53.66 218 GLY A C 1
ATOM 1777 O O . GLY A 1 218 ? -2.876 -14.105 16.264 1.00 53.66 218 GLY A O 1
ATOM 1778 N N . GLU A 1 219 ? -2.963 -11.888 16.006 1.00 51.41 219 GLU A N 1
ATOM 1779 C CA . GLU A 1 219 ? -1.880 -11.880 15.037 1.00 51.41 219 GLU A CA 1
ATOM 1780 C C . GLU A 1 219 ? -0.542 -12.006 15.749 1.00 51.41 219 GLU A C 1
ATOM 1782 O O . GLU A 1 219 ? -0.206 -11.218 16.631 1.00 51.41 219 GLU A O 1
ATOM 1787 N N . VAL A 1 220 ? 0.254 -12.982 15.308 1.00 45.06 220 VAL A N 1
ATOM 1788 C CA . VAL A 1 220 ? 1.661 -13.126 15.684 1.00 45.06 220 VAL A CA 1
ATOM 1789 C C . VAL A 1 220 ? 2.348 -11.773 15.474 1.00 45.06 220 VAL A C 1
ATOM 1791 O O . VAL A 1 220 ? 2.655 -11.384 14.351 1.00 45.06 220 VAL A O 1
ATOM 1794 N N . SER A 1 221 ? 2.574 -11.044 16.565 1.00 44.16 221 SER A N 1
ATOM 1795 C CA . SER A 1 221 ? 2.978 -9.630 16.585 1.00 44.16 221 SER A CA 1
ATOM 1796 C C . SER A 1 221 ? 4.433 -9.393 16.157 1.00 44.16 221 SER A C 1
ATOM 1798 O O . SER A 1 221 ? 4.953 -8.285 16.263 1.00 44.16 221 SER A O 1
ATOM 1800 N N . CYS A 1 222 ? 5.086 -10.424 15.618 1.00 49.72 222 CYS A N 1
ATOM 1801 C CA . CYS A 1 222 ? 6.479 -10.410 15.198 1.00 49.72 222 CYS A CA 1
ATOM 1802 C C . CYS A 1 222 ? 6.661 -11.255 13.926 1.00 49.72 222 CYS A C 1
ATOM 1804 O O . CYS A 1 222 ? 7.287 -12.318 13.964 1.00 49.72 222 CYS A O 1
ATOM 1806 N N . TRP A 1 223 ? 6.117 -10.830 12.782 1.00 59.97 223 TRP A N 1
ATOM 1807 C CA . TRP A 1 223 ? 6.527 -11.436 11.513 1.00 59.97 223 TRP A CA 1
ATOM 1808 C C . TRP A 1 223 ? 7.967 -11.038 11.206 1.00 59.97 223 TRP A C 1
ATOM 1810 O O . TRP A 1 223 ? 8.329 -9.861 11.227 1.00 59.97 223 TRP A O 1
ATOM 1820 N N . LYS A 1 224 ? 8.805 -12.022 10.882 1.00 68.19 224 LYS A N 1
ATOM 1821 C CA . LYS A 1 224 ? 10.089 -11.731 10.248 1.00 68.19 224 LYS A CA 1
ATOM 1822 C C . LYS A 1 224 ? 9.793 -11.284 8.818 1.00 68.19 224 LYS A C 1
ATOM 1824 O O . LYS A 1 224 ? 9.285 -12.085 8.036 1.00 68.19 224 LYS A O 1
ATOM 1829 N N . MET A 1 225 ? 10.118 -10.035 8.479 1.00 78.69 225 MET A N 1
ATOM 1830 C CA . MET A 1 225 ? 9.995 -9.510 7.112 1.00 78.69 225 MET A CA 1
ATOM 1831 C C . MET A 1 225 ? 10.984 -10.227 6.190 1.00 78.69 225 MET A C 1
ATOM 1833 O O . MET A 1 225 ? 12.121 -9.801 5.994 1.00 78.69 225 MET A O 1
ATOM 1837 N N . THR A 1 226 ? 10.560 -11.369 5.667 1.00 83.06 226 THR A N 1
ATOM 1838 C CA . THR A 1 226 ? 11.366 -12.258 4.834 1.00 83.06 226 THR A CA 1
ATOM 1839 C C . THR A 1 226 ? 10.522 -12.789 3.688 1.00 83.06 226 THR A C 1
ATOM 1841 O O . THR A 1 226 ? 9.297 -12.872 3.782 1.00 83.06 226 THR A O 1
ATOM 1844 N N . GLY A 1 227 ? 11.190 -13.146 2.596 1.00 86.94 227 GLY A N 1
ATOM 1845 C CA . GLY A 1 227 ? 10.548 -13.605 1.379 1.00 86.94 227 GLY A CA 1
ATOM 1846 C C . GLY A 1 227 ? 9.732 -12.515 0.690 1.00 86.94 227 GLY A C 1
ATOM 1847 O O . GLY A 1 227 ? 10.031 -11.324 0.744 1.00 86.94 227 GLY A O 1
ATOM 1848 N N . GLU A 1 228 ? 8.703 -12.940 -0.024 1.00 90.06 228 GLU A N 1
ATOM 1849 C CA . GLU A 1 228 ? 7.844 -12.030 -0.765 1.00 90.06 228 GLU A CA 1
ATOM 1850 C C . GLU A 1 228 ? 6.697 -11.525 0.113 1.00 90.06 228 GLU A C 1
ATOM 1852 O O . GLU A 1 228 ? 6.012 -12.321 0.758 1.00 90.06 228 GLU A O 1
ATOM 1857 N N . MET A 1 229 ? 6.479 -10.213 0.122 1.00 92.38 229 MET A N 1
ATOM 1858 C CA . MET A 1 229 ? 5.423 -9.554 0.878 1.00 92.38 229 MET A CA 1
ATOM 1859 C C . MET A 1 229 ? 4.481 -8.792 -0.048 1.00 92.38 229 MET A C 1
ATOM 1861 O O . MET A 1 229 ? 4.906 -7.927 -0.811 1.00 92.38 229 MET A O 1
ATOM 1865 N N . SER A 1 230 ? 3.187 -9.086 0.045 1.00 95.06 230 SER A N 1
ATOM 1866 C CA . SER A 1 230 ? 2.162 -8.333 -0.676 1.00 95.06 230 SER A CA 1
ATOM 1867 C C . SER A 1 230 ? 1.807 -7.045 0.060 1.00 95.06 230 SER A C 1
ATOM 1869 O O . SER A 1 230 ? 1.689 -7.026 1.284 1.00 95.06 230 SER A O 1
ATOM 1871 N N . VAL A 1 231 ? 1.611 -5.963 -0.680 1.00 97.25 231 VAL A N 1
ATOM 1872 C CA . VAL A 1 231 ? 1.284 -4.648 -0.131 1.00 97.25 231 VAL A CA 1
ATOM 1873 C C . VAL A 1 231 ? 0.127 -4.065 -0.929 1.00 97.25 231 VAL A C 1
ATOM 1875 O O . VAL A 1 231 ? 0.287 -3.720 -2.099 1.00 97.25 231 VAL A O 1
ATOM 1878 N N . GLY A 1 232 ? -1.036 -3.946 -0.295 1.00 97.81 232 GLY A N 1
ATOM 1879 C CA . GLY A 1 232 ? -2.174 -3.227 -0.857 1.00 97.81 232 GLY A CA 1
ATOM 1880 C C . GLY A 1 232 ? -2.105 -1.755 -0.469 1.00 97.81 232 GLY A C 1
ATOM 1881 O O . GLY A 1 232 ? -2.297 -1.436 0.697 1.00 97.81 232 GLY A O 1
ATOM 1882 N N . ILE A 1 233 ? -1.841 -0.853 -1.408 1.00 98.06 233 ILE A N 1
ATOM 1883 C CA . ILE A 1 233 ? -1.783 0.595 -1.168 1.00 98.06 233 ILE A CA 1
ATOM 1884 C C . ILE A 1 233 ? -3.113 1.209 -1.594 1.00 98.06 233 ILE A C 1
ATOM 1886 O O . ILE A 1 233 ? -3.435 1.230 -2.778 1.00 98.06 233 ILE A O 1
ATOM 1890 N N . VAL A 1 234 ? -3.888 1.716 -0.641 1.00 98.19 234 VAL A N 1
ATOM 1891 C CA . VAL A 1 234 ? -5.243 2.229 -0.859 1.00 98.19 234 VAL A CA 1
ATOM 1892 C C . VAL A 1 234 ? -5.272 3.730 -0.604 1.00 98.19 234 VAL A C 1
ATOM 1894 O O . VAL A 1 234 ? -5.295 4.185 0.539 1.00 98.19 234 VAL A O 1
ATOM 1897 N N . PHE A 1 235 ? -5.299 4.511 -1.680 1.00 97.69 235 PHE A N 1
ATOM 1898 C CA . PHE A 1 235 ? -5.558 5.944 -1.615 1.00 97.69 235 PHE A CA 1
ATOM 1899 C C . PHE A 1 235 ? -7.056 6.179 -1.447 1.00 97.69 235 PHE A C 1
ATOM 1901 O O . PHE A 1 235 ? -7.833 5.828 -2.334 1.00 97.69 235 PHE A O 1
ATOM 1908 N N . VAL A 1 236 ? -7.452 6.795 -0.334 1.00 97.25 236 VAL A N 1
ATOM 1909 C CA . VAL A 1 236 ? -8.849 7.112 -0.020 1.00 97.25 236 VAL A CA 1
ATOM 1910 C C . VAL A 1 236 ? -9.059 8.615 -0.110 1.00 97.25 236 VAL A C 1
ATOM 1912 O O . VAL A 1 236 ? -8.522 9.367 0.694 1.00 97.25 236 VAL A O 1
ATOM 1915 N N . GLU A 1 237 ? -9.848 9.066 -1.082 1.00 96.06 237 GLU A N 1
ATOM 1916 C CA . GLU A 1 237 ? -10.133 10.486 -1.310 1.00 96.06 237 GLU A CA 1
ATOM 1917 C C . GLU A 1 237 ? -11.629 10.783 -1.262 1.00 96.06 237 GLU A C 1
ATOM 1919 O O . GLU A 1 237 ? -12.471 9.911 -1.478 1.00 96.06 237 GLU A O 1
ATOM 1924 N N . SER A 1 238 ? -11.981 12.048 -1.058 1.00 96.19 238 SER A N 1
ATOM 1925 C CA . SER A 1 238 ? -13.371 12.469 -1.141 1.00 96.19 238 SER A CA 1
ATOM 1926 C C . SER A 1 238 ? -13.858 12.563 -2.588 1.00 96.19 238 SER A C 1
ATOM 1928 O O . SER A 1 238 ? -13.192 13.119 -3.469 1.00 96.19 238 SER A O 1
ATOM 1930 N N . SER A 1 239 ? -15.077 12.096 -2.846 1.00 96.44 239 SER A N 1
ATOM 1931 C CA . SER A 1 239 ? -15.808 12.412 -4.075 1.00 96.44 239 SER A CA 1
ATOM 1932 C C . SER A 1 239 ? -16.526 13.766 -4.000 1.00 96.44 239 SER A C 1
ATOM 1934 O O . SER A 1 239 ? -16.870 14.314 -5.046 1.00 96.44 239 SER A O 1
ATOM 1936 N N . LEU A 1 240 ? -16.718 14.339 -2.803 1.00 95.25 240 LEU A N 1
ATOM 1937 C CA . LEU A 1 240 ? -17.442 15.600 -2.602 1.00 95.25 240 LEU A CA 1
ATOM 1938 C C . LEU A 1 240 ? -16.740 16.786 -3.271 1.00 95.25 240 LEU A C 1
ATOM 1940 O O . LEU A 1 240 ? -15.509 16.848 -3.367 1.00 95.25 240 LEU A O 1
ATOM 1944 N N . SER A 1 241 ? -17.524 17.762 -3.729 1.00 92.62 241 SER A N 1
ATOM 1945 C CA . SER A 1 241 ? -16.978 19.052 -4.164 1.00 92.62 241 SER A CA 1
ATOM 1946 C C . SER A 1 241 ? -16.393 19.785 -2.955 1.00 92.62 241 SER A C 1
ATOM 1948 O O . SER A 1 241 ? -17.055 19.890 -1.927 1.00 92.62 241 SER A O 1
ATOM 1950 N N . GLY A 1 242 ? -15.139 20.236 -3.049 1.00 88.56 242 GLY A N 1
ATOM 1951 C CA . GLY A 1 242 ? -14.419 20.855 -1.926 1.00 88.56 242 GLY A CA 1
ATOM 1952 C C . GLY A 1 242 ? -13.980 19.893 -0.811 1.00 88.56 242 GLY A C 1
ATOM 1953 O O . GLY A 1 242 ? -13.407 20.346 0.173 1.00 88.56 242 GLY A O 1
ATOM 1954 N N . GLY A 1 243 ? -14.224 18.584 -0.952 1.00 90.56 243 GLY A N 1
ATOM 1955 C CA . GLY A 1 243 ? -13.735 17.578 -0.008 1.00 90.56 243 GLY A CA 1
ATOM 1956 C C . GLY A 1 243 ? -12.218 17.342 -0.107 1.00 90.56 243 GLY A C 1
ATOM 1957 O O . GLY A 1 243 ? -11.599 17.756 -1.093 1.00 90.56 243 GLY A O 1
ATOM 1958 N N . PRO A 1 244 ? -11.614 16.652 0.878 1.00 92.88 244 PRO A N 1
ATOM 1959 C CA . PRO A 1 244 ? -10.180 16.366 0.907 1.00 92.88 244 PRO A CA 1
ATOM 1960 C C . PRO A 1 244 ? -9.775 15.430 -0.244 1.00 92.88 244 PRO A C 1
ATOM 1962 O O . PRO A 1 244 ? -10.364 14.362 -0.430 1.00 92.88 244 PRO A O 1
ATOM 1965 N N . LYS A 1 245 ? -8.779 15.836 -1.042 1.00 94.12 245 LYS A N 1
ATOM 1966 C CA . LYS A 1 245 ? -8.276 15.115 -2.229 1.00 94.12 245 LYS A CA 1
ATOM 1967 C C . LYS A 1 245 ? -6.779 15.358 -2.401 1.00 94.12 245 LYS A C 1
ATOM 1969 O O . LYS A 1 245 ? -6.281 16.393 -1.957 1.00 94.12 245 LYS A O 1
ATOM 1974 N N . PHE A 1 246 ? -6.094 14.458 -3.096 1.00 91.94 246 PHE A N 1
ATOM 1975 C CA . PHE A 1 246 ? -4.722 14.675 -3.541 1.00 91.94 246 PHE A CA 1
ATOM 1976 C C . PHE A 1 246 ? -4.684 15.321 -4.919 1.00 91.94 246 PHE A C 1
ATOM 1978 O O . PHE A 1 246 ? -5.510 15.038 -5.795 1.00 91.94 246 PHE A O 1
ATOM 1985 N N . GLY A 1 247 ? -3.656 16.137 -5.147 1.00 91.19 247 GLY A N 1
ATOM 1986 C CA . GLY A 1 247 ? -3.230 16.433 -6.510 1.00 91.19 247 GLY A CA 1
ATOM 1987 C C . GLY A 1 247 ? -2.700 15.168 -7.198 1.00 91.19 247 GLY A C 1
ATOM 1988 O O . GLY A 1 247 ? -2.179 14.267 -6.543 1.00 91.19 247 GLY A O 1
ATOM 1989 N N . ALA A 1 248 ? -2.788 15.096 -8.529 1.00 90.62 248 ALA A N 1
ATOM 1990 C CA . ALA A 1 248 ? -2.240 13.957 -9.275 1.00 90.62 248 ALA A CA 1
ATOM 1991 C C . ALA A 1 248 ? -0.719 13.807 -9.067 1.00 90.62 248 ALA A C 1
ATOM 1993 O O . ALA A 1 248 ? -0.238 12.699 -8.853 1.00 90.62 248 ALA A O 1
ATOM 1994 N N . SER A 1 249 ? 0.025 14.920 -9.075 1.00 90.44 249 SER A N 1
ATOM 1995 C CA . SER A 1 249 ? 1.469 14.909 -8.802 1.00 90.44 249 SER A CA 1
ATOM 1996 C C . SER A 1 249 ? 1.776 14.493 -7.366 1.00 90.44 249 SER A C 1
ATOM 1998 O O . SER A 1 249 ? 2.577 13.589 -7.172 1.00 90.44 249 SER A O 1
ATOM 2000 N N . GLU A 1 250 ? 1.081 15.080 -6.385 1.00 90.12 250 GLU A N 1
ATOM 2001 C CA . GLU A 1 250 ? 1.232 14.750 -4.959 1.00 90.12 250 GLU A CA 1
ATOM 2002 C C . GLU A 1 250 ? 1.031 13.249 -4.716 1.00 90.12 250 GLU A C 1
ATOM 2004 O O . GLU A 1 250 ? 1.867 12.589 -4.111 1.00 90.12 250 GLU A O 1
ATOM 2009 N N . ARG A 1 251 ? -0.043 12.677 -5.264 1.00 92.94 251 ARG A N 1
ATOM 2010 C CA . ARG A 1 251 ? -0.341 11.245 -5.172 1.00 92.94 251 ARG A CA 1
ATOM 2011 C C . ARG A 1 251 ? 0.789 10.370 -5.712 1.00 92.94 251 ARG A C 1
ATOM 2013 O O . ARG A 1 251 ? 1.153 9.387 -5.073 1.00 92.94 251 ARG A O 1
ATOM 2020 N N . ASN A 1 252 ? 1.322 10.712 -6.881 1.00 93.62 252 ASN A N 1
ATOM 2021 C CA . ASN A 1 252 ? 2.395 9.944 -7.507 1.00 93.62 252 ASN A CA 1
ATOM 2022 C C . ASN A 1 252 ? 3.711 10.077 -6.729 1.00 93.62 252 ASN A C 1
ATOM 2024 O O . ASN A 1 252 ? 4.465 9.110 -6.639 1.00 93.62 252 ASN A O 1
ATOM 2028 N N . GLU A 1 253 ? 3.990 11.255 -6.168 1.00 92.81 253 GLU A N 1
ATOM 2029 C CA . GLU A 1 253 ? 5.159 11.504 -5.319 1.00 92.81 253 GLU A CA 1
ATOM 2030 C C . GLU A 1 253 ? 5.072 10.696 -4.018 1.00 92.81 253 GLU A C 1
ATOM 2032 O O . GLU A 1 253 ? 6.021 9.990 -3.688 1.00 92.81 253 GLU A O 1
ATOM 2037 N N . ILE A 1 254 ? 3.913 10.685 -3.349 1.00 92.12 254 ILE A N 1
ATOM 2038 C CA . ILE A 1 254 ? 3.677 9.861 -2.151 1.00 92.12 254 ILE A CA 1
ATOM 2039 C C . ILE A 1 254 ? 3.818 8.375 -2.471 1.00 92.12 254 ILE A C 1
ATOM 2041 O O . ILE A 1 254 ? 4.491 7.645 -1.748 1.00 92.12 254 ILE A O 1
ATOM 2045 N N . LEU A 1 255 ? 3.205 7.910 -3.564 1.00 95.06 255 LEU A N 1
ATOM 2046 C CA . LEU A 1 255 ? 3.330 6.514 -3.976 1.00 95.06 255 LEU A CA 1
ATOM 2047 C C . LEU A 1 255 ? 4.793 6.146 -4.259 1.00 95.06 255 LEU A C 1
ATOM 2049 O O . LEU A 1 255 ? 5.229 5.051 -3.906 1.00 95.06 255 LEU A O 1
ATOM 2053 N N . GLN A 1 256 ? 5.566 7.067 -4.843 1.00 94.75 256 GLN A N 1
ATOM 2054 C CA . GLN A 1 256 ? 6.985 6.837 -5.086 1.00 94.75 256 GLN A CA 1
ATOM 2055 C C . GLN A 1 256 ? 7.793 6.775 -3.786 1.00 94.75 256 GLN A C 1
ATOM 2057 O O . GLN A 1 256 ? 8.644 5.896 -3.676 1.00 94.75 256 GLN A O 1
ATOM 2062 N N . GLU A 1 257 ? 7.511 7.634 -2.801 1.00 92.31 257 GLU A N 1
ATOM 2063 C CA . GLU A 1 257 ? 8.147 7.553 -1.477 1.00 92.31 257 GLU A CA 1
ATOM 2064 C C . GLU A 1 257 ? 7.845 6.222 -0.789 1.00 92.31 257 GLU A C 1
ATOM 2066 O O . GLU A 1 257 ? 8.746 5.598 -0.231 1.00 92.31 257 GLU A O 1
ATOM 2071 N N . ILE A 1 258 ? 6.601 5.739 -0.874 1.00 94.31 258 ILE A N 1
ATOM 2072 C CA . ILE A 1 258 ? 6.222 4.433 -0.322 1.00 94.31 258 ILE A CA 1
ATOM 2073 C C . ILE A 1 258 ? 7.056 3.321 -0.980 1.00 94.31 258 ILE A C 1
ATOM 2075 O O . ILE A 1 258 ? 7.644 2.490 -0.284 1.00 94.31 258 ILE A O 1
ATOM 2079 N N . TYR A 1 259 ? 7.164 3.319 -2.313 1.00 95.00 259 TYR A N 1
ATOM 2080 C CA . TYR A 1 259 ? 7.980 2.342 -3.042 1.00 95.00 259 TYR A CA 1
ATOM 2081 C C . TYR A 1 259 ? 9.470 2.432 -2.712 1.00 95.00 259 TYR A C 1
ATOM 2083 O O . TYR A 1 259 ? 10.123 1.396 -2.554 1.00 95.00 259 TYR A O 1
ATOM 2091 N N . ASP A 1 260 ? 10.018 3.641 -2.599 1.00 91.44 260 ASP A N 1
ATOM 2092 C CA . ASP A 1 260 ? 11.420 3.860 -2.249 1.00 91.4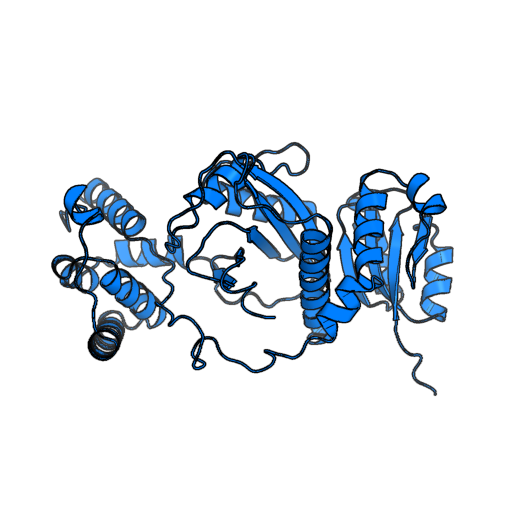4 260 ASP A CA 1
ATOM 2093 C C . ASP A 1 260 ? 11.701 3.421 -0.802 1.00 91.44 260 ASP A C 1
ATOM 2095 O O . ASP A 1 260 ? 12.713 2.764 -0.561 1.00 91.44 260 ASP A O 1
ATOM 2099 N N . GLY A 1 261 ? 10.789 3.690 0.138 1.00 90.81 261 GLY A N 1
ATOM 2100 C CA . GLY A 1 261 ? 10.884 3.255 1.534 1.00 90.81 261 GLY A CA 1
ATOM 2101 C C . GLY A 1 261 ? 10.906 1.732 1.676 1.00 90.81 261 GLY A C 1
ATOM 2102 O O . GLY A 1 261 ? 11.790 1.173 2.325 1.00 90.81 261 GLY A O 1
ATOM 2103 N N . PHE A 1 262 ? 10.003 1.029 0.993 1.00 93.00 262 PHE A N 1
ATOM 2104 C CA . PHE A 1 262 ? 10.024 -0.435 0.945 1.00 93.00 262 PHE A CA 1
ATOM 2105 C C . PHE A 1 262 ? 11.278 -0.979 0.237 1.00 93.00 262 PHE A C 1
ATOM 2107 O O . PHE A 1 262 ? 11.910 -1.925 0.714 1.00 93.00 262 PHE A O 1
ATOM 2114 N N . SER A 1 263 ? 11.710 -0.352 -0.860 1.00 90.06 263 SER A N 1
ATOM 2115 C CA . SER A 1 263 ? 12.945 -0.736 -1.561 1.00 90.06 263 SER A CA 1
ATOM 2116 C C . SER A 1 263 ? 14.197 -0.537 -0.698 1.00 90.06 263 SER A C 1
ATOM 2118 O O . SER A 1 263 ? 15.148 -1.319 -0.795 1.00 90.06 263 SER A O 1
ATOM 2120 N N . PHE A 1 264 ? 14.215 0.490 0.153 1.00 89.00 264 PHE A N 1
ATOM 2121 C CA . PHE A 1 264 ? 15.244 0.697 1.169 1.00 89.00 264 PHE A CA 1
ATOM 2122 C C . PHE A 1 264 ? 15.217 -0.423 2.218 1.00 89.00 264 PHE A C 1
ATOM 2124 O O . PHE A 1 264 ? 16.248 -1.047 2.449 1.00 89.00 264 PHE A O 1
ATOM 2131 N N . LEU A 1 265 ? 14.045 -0.772 2.763 1.00 88.19 265 LEU A N 1
ATOM 2132 C CA . LEU A 1 265 ? 13.912 -1.884 3.718 1.00 88.19 265 LEU A CA 1
ATOM 2133 C C . LEU A 1 265 ? 14.398 -3.216 3.145 1.00 88.19 265 LEU A C 1
ATOM 2135 O O . LEU A 1 265 ? 15.046 -3.991 3.846 1.00 88.19 265 LEU A O 1
ATOM 2139 N N . THR A 1 266 ? 14.133 -3.473 1.860 1.00 87.94 266 THR A N 1
ATOM 2140 C CA . THR A 1 266 ? 14.752 -4.604 1.173 1.00 87.94 266 THR A CA 1
ATOM 2141 C C . THR A 1 266 ? 16.266 -4.484 1.277 1.00 87.94 266 THR A C 1
ATOM 2143 O O . THR A 1 266 ? 16.897 -5.399 1.793 1.00 87.94 266 THR A O 1
ATOM 2146 N N . GLN A 1 267 ? 16.866 -3.373 0.847 1.00 84.31 267 GLN A N 1
ATOM 2147 C CA . GLN A 1 267 ? 18.323 -3.196 0.834 1.00 84.31 267 GLN A CA 1
ATOM 2148 C C . GLN A 1 267 ? 18.993 -3.452 2.187 1.00 84.31 267 GLN A C 1
ATOM 2150 O O . GLN A 1 267 ? 19.972 -4.202 2.206 1.00 84.31 267 GLN A O 1
ATOM 2155 N N . GLU A 1 268 ? 18.405 -2.949 3.272 1.00 84.88 268 GLU A N 1
ATOM 2156 C CA . GLU A 1 268 ? 18.894 -3.109 4.649 1.00 84.88 268 GLU A CA 1
ATOM 2157 C C . GLU A 1 268 ? 18.800 -4.549 5.187 1.00 84.88 268 GLU A C 1
ATOM 2159 O O . GLU A 1 268 ? 19.461 -4.886 6.166 1.00 84.88 268 GLU A O 1
ATOM 2164 N N . HIS A 1 269 ? 18.025 -5.430 4.541 1.00 79.44 269 HIS A N 1
ATOM 2165 C CA . HIS A 1 269 ? 17.830 -6.819 4.972 1.00 79.44 269 HIS A CA 1
ATOM 2166 C C . HIS A 1 269 ? 18.239 -7.847 3.884 1.00 79.44 269 HIS A C 1
ATOM 2168 O O . HIS A 1 269 ? 17.395 -8.599 3.378 1.00 79.44 269 HIS A O 1
ATOM 2174 N N . PRO A 1 270 ? 19.529 -7.901 3.474 1.00 71.44 270 PRO A N 1
ATOM 2175 C CA . PRO A 1 270 ? 20.017 -8.710 2.345 1.00 71.44 270 PRO A CA 1
ATOM 2176 C C . PRO A 1 270 ? 19.700 -10.203 2.441 1.00 71.44 270 PRO A C 1
ATOM 2178 O O . PRO A 1 270 ? 19.287 -10.798 1.445 1.00 71.44 270 PRO A O 1
ATOM 2181 N N . ASP A 1 271 ? 19.802 -10.781 3.635 1.00 74.88 271 ASP A N 1
ATOM 2182 C CA . ASP A 1 271 ? 19.654 -12.227 3.836 1.00 74.88 271 ASP A CA 1
ATOM 2183 C C . ASP A 1 271 ? 18.189 -12.682 3.905 1.00 74.88 271 ASP A C 1
ATOM 2185 O O . ASP A 1 271 ? 17.891 -13.872 3.842 1.00 74.88 271 ASP A O 1
ATOM 2189 N N . GLY A 1 272 ? 17.247 -11.737 4.007 1.00 74.06 272 GLY A N 1
ATOM 2190 C CA . GLY A 1 272 ? 15.823 -12.042 4.134 1.00 74.06 272 GLY A CA 1
ATOM 2191 C C . GLY A 1 272 ? 15.139 -12.430 2.823 1.00 74.06 272 GLY A C 1
ATOM 2192 O O . GLY A 1 272 ? 13.966 -12.792 2.860 1.00 74.06 272 GLY A O 1
ATOM 2193 N N . ASN A 1 273 ? 15.820 -12.312 1.672 1.00 83.00 273 ASN A N 1
ATOM 2194 C CA . ASN A 1 273 ? 15.215 -12.403 0.331 1.00 83.00 273 ASN A CA 1
ATOM 2195 C C . ASN A 1 273 ? 13.926 -11.558 0.207 1.00 83.00 273 ASN A C 1
ATOM 2197 O O . ASN A 1 273 ? 12.951 -11.964 -0.427 1.00 83.00 273 ASN A O 1
ATOM 2201 N N . LEU A 1 274 ? 13.916 -10.403 0.881 1.00 90.31 274 LEU A N 1
ATOM 2202 C CA . LEU A 1 274 ? 12.744 -9.548 1.002 1.00 90.31 274 LEU A CA 1
ATOM 2203 C C . LEU A 1 274 ? 12.428 -8.880 -0.338 1.00 90.31 274 LEU A C 1
ATOM 2205 O O . LEU A 1 274 ? 13.287 -8.214 -0.916 1.00 90.31 274 LEU A O 1
ATOM 2209 N N . SER A 1 275 ? 11.198 -9.028 -0.818 1.00 93.62 275 SER A N 1
ATOM 2210 C CA . SER A 1 275 ? 10.702 -8.334 -2.012 1.00 93.62 275 SER A CA 1
ATOM 2211 C C . SER A 1 275 ? 9.220 -8.019 -1.875 1.00 93.62 275 SER A C 1
ATOM 2213 O O . SER A 1 275 ? 8.505 -8.720 -1.162 1.00 93.62 275 SER A O 1
ATOM 2215 N N . TRP A 1 276 ? 8.764 -6.979 -2.563 1.00 96.00 276 TRP A N 1
ATOM 2216 C CA . TRP A 1 276 ? 7.407 -6.458 -2.415 1.00 96.00 276 TRP A CA 1
ATOM 2217 C C . TRP A 1 276 ? 6.565 -6.737 -3.654 1.00 96.00 276 TRP A C 1
ATOM 2219 O O . TRP A 1 276 ? 7.072 -6.674 -4.773 1.00 96.00 276 TRP A O 1
ATOM 2229 N N . VAL A 1 277 ? 5.279 -7.018 -3.470 1.00 96.69 277 VAL A N 1
ATOM 2230 C CA . VAL A 1 277 ? 4.306 -7.109 -4.562 1.00 96.69 277 VAL A CA 1
ATOM 2231 C C . VAL A 1 277 ? 3.198 -6.113 -4.305 1.00 96.69 277 VAL A C 1
ATOM 2233 O O . VAL A 1 277 ? 2.442 -6.259 -3.346 1.00 96.69 277 VAL A O 1
ATOM 2236 N N . TYR A 1 278 ? 3.107 -5.104 -5.158 1.00 97.69 278 TYR A N 1
ATOM 2237 C CA . TYR A 1 278 ? 2.176 -4.008 -4.966 1.00 97.69 278 TYR A CA 1
ATOM 2238 C C . TYR A 1 278 ? 0.864 -4.249 -5.698 1.00 97.69 278 TYR A C 1
ATOM 2240 O O . TYR A 1 278 ? 0.851 -4.578 -6.889 1.00 97.69 278 TYR A O 1
ATOM 2248 N N . ASP A 1 279 ? -0.223 -3.994 -4.981 1.00 96.94 279 ASP A N 1
ATOM 2249 C CA . ASP A 1 279 ? -1.522 -3.662 -5.546 1.00 96.94 279 ASP A CA 1
ATOM 2250 C C . ASP A 1 279 ? -1.860 -2.222 -5.151 1.00 96.94 279 ASP A C 1
ATOM 2252 O O . ASP A 1 279 ? -1.693 -1.843 -3.993 1.00 96.94 279 ASP A O 1
ATOM 2256 N N . THR A 1 280 ? -2.259 -1.382 -6.105 1.00 96.69 280 THR A N 1
ATOM 2257 C CA . THR A 1 280 ? -2.553 0.034 -5.842 1.00 96.69 280 THR A CA 1
ATOM 2258 C C . THR A 1 280 ? -3.993 0.346 -6.201 1.00 96.69 280 THR A C 1
ATOM 2260 O O . THR A 1 280 ? -4.419 0.161 -7.337 1.00 96.69 280 THR A O 1
ATOM 2263 N N . GLN A 1 281 ? -4.720 0.875 -5.226 1.00 97.25 281 GLN A N 1
ATOM 2264 C CA . GLN A 1 281 ? -6.139 1.176 -5.290 1.00 97.25 281 GLN A CA 1
ATOM 2265 C C . GLN A 1 281 ? -6.341 2.679 -5.106 1.00 97.25 281 GLN A C 1
ATOM 2267 O O . GLN A 1 281 ? -5.772 3.291 -4.200 1.00 97.25 281 GLN A O 1
ATOM 2272 N N . TYR A 1 282 ? -7.177 3.275 -5.952 1.00 96.44 282 TYR A N 1
ATOM 2273 C CA . TYR A 1 282 ? -7.561 4.683 -5.858 1.00 96.44 282 TYR A CA 1
ATOM 2274 C C . TYR A 1 282 ? -9.071 4.770 -5.694 1.00 96.44 282 TYR A C 1
ATOM 2276 O O . TYR A 1 282 ? -9.814 4.730 -6.676 1.00 96.44 282 TYR A O 1
ATOM 2284 N N . VAL A 1 283 ? -9.525 4.885 -4.451 1.00 97.81 283 VAL A N 1
ATOM 2285 C CA . VAL A 1 283 ? -10.948 4.893 -4.119 1.00 97.81 283 VAL A CA 1
ATOM 2286 C C . VAL A 1 283 ? -11.427 6.302 -3.797 1.00 97.81 283 VAL A C 1
ATOM 2288 O O . VAL A 1 283 ? -10.711 7.119 -3.213 1.00 97.81 283 VAL A O 1
ATOM 2291 N N . LYS A 1 284 ? -12.667 6.595 -4.193 1.00 97.12 284 LYS A N 1
ATOM 2292 C CA . LYS A 1 284 ? -13.332 7.868 -3.911 1.00 97.12 284 LYS A CA 1
ATOM 2293 C C . LYS A 1 284 ? -14.615 7.610 -3.147 1.00 97.12 284 LYS A C 1
ATOM 2295 O O . LYS A 1 284 ? -15.453 6.842 -3.610 1.00 97.12 284 LYS A O 1
ATOM 2300 N N . ILE A 1 285 ? -14.780 8.275 -2.011 1.00 97.44 285 ILE A N 1
ATOM 2301 C CA . ILE A 1 285 ? -15.913 8.060 -1.110 1.00 97.44 285 ILE A CA 1
ATOM 2302 C C . ILE A 1 285 ? -16.710 9.338 -0.883 1.00 97.44 285 ILE A C 1
ATOM 2304 O O . ILE A 1 285 ? -16.168 10.443 -0.818 1.00 97.44 285 ILE A O 1
ATOM 2308 N N . ASN A 1 286 ? -18.022 9.179 -0.733 1.00 96.38 286 ASN A N 1
ATOM 2309 C CA . ASN A 1 286 ? -18.934 10.283 -0.472 1.00 96.38 286 ASN A CA 1
ATOM 2310 C C . ASN A 1 286 ? -19.124 10.489 1.037 1.00 96.38 286 ASN A C 1
ATOM 2312 O O . ASN A 1 286 ? -20.194 10.221 1.578 1.00 96.38 286 ASN A O 1
ATOM 2316 N N . VAL A 1 287 ? -18.057 10.915 1.715 1.00 93.44 287 VAL A N 1
ATOM 2317 C CA . VAL A 1 287 ? -18.056 11.169 3.163 1.00 93.44 287 VAL A CA 1
ATOM 2318 C C . VAL A 1 287 ? -17.465 12.545 3.451 1.00 93.44 287 VAL A C 1
ATOM 2320 O O . VAL A 1 287 ? -16.500 12.958 2.796 1.00 93.44 287 VAL A O 1
ATOM 2323 N N . ALA A 1 288 ? -18.063 13.254 4.411 1.00 90.75 288 ALA A N 1
ATOM 2324 C CA . ALA A 1 288 ? -17.583 14.544 4.896 1.00 90.75 288 ALA A CA 1
ATOM 2325 C C . ALA A 1 288 ? -16.203 14.419 5.563 1.00 90.75 288 ALA A C 1
ATOM 2327 O O . ALA A 1 288 ? -15.840 13.359 6.067 1.00 90.75 288 ALA A O 1
ATOM 2328 N N . ASP A 1 289 ? -15.433 15.507 5.564 1.00 88.62 289 ASP A N 1
ATOM 2329 C CA . ASP A 1 289 ? -14.169 15.543 6.301 1.00 88.62 289 ASP A CA 1
ATOM 2330 C C . ASP A 1 289 ? -14.433 15.454 7.811 1.00 88.62 289 ASP A C 1
ATOM 2332 O O . ASP A 1 289 ? -15.370 16.075 8.321 1.00 88.62 289 ASP A O 1
ATOM 2336 N N . GLY A 1 290 ? -13.633 14.657 8.516 1.00 81.12 290 GLY A N 1
ATOM 2337 C CA . GLY A 1 290 ? -13.819 14.415 9.940 1.00 81.12 290 GLY A CA 1
ATOM 2338 C C . GLY A 1 290 ? -13.367 15.581 10.821 1.00 81.12 290 GLY A C 1
ATOM 2339 O O . GLY A 1 290 ? -12.852 16.612 10.382 1.00 81.12 290 GLY A O 1
ATOM 2340 N N . THR A 1 291 ? -13.510 15.389 12.126 1.00 76.12 291 THR A N 1
ATOM 2341 C CA . THR A 1 291 ? -13.117 16.337 13.182 1.00 76.12 291 THR A CA 1
ATOM 2342 C C . THR A 1 291 ? -11.649 16.208 13.608 1.00 76.12 291 THR A C 1
ATOM 2344 O O . THR A 1 291 ? -11.202 16.960 14.471 1.00 76.12 291 THR A O 1
ATOM 2347 N N . GLY A 1 292 ? -10.877 15.303 12.990 1.00 71.94 292 GLY A N 1
ATOM 2348 C CA . GLY A 1 292 ? -9.496 14.995 13.391 1.00 71.94 292 GLY A CA 1
ATOM 2349 C C . GLY A 1 292 ? -9.395 14.014 14.565 1.00 71.94 292 GLY A C 1
ATOM 2350 O O . GLY A 1 292 ? -8.355 13.950 15.220 1.00 71.94 292 GLY A O 1
ATOM 2351 N N . ASP A 1 293 ? -10.474 13.274 14.817 1.00 71.12 293 ASP A N 1
ATOM 2352 C CA . ASP A 1 293 ? -10.561 12.200 15.804 1.00 71.12 293 ASP A CA 1
ATOM 2353 C C . ASP A 1 293 ? -9.737 10.964 15.378 1.00 71.12 293 ASP A C 1
ATOM 2355 O O . ASP A 1 293 ? -9.328 10.855 14.218 1.00 71.12 293 ASP A O 1
ATOM 2359 N N . PRO A 1 294 ? -9.430 10.029 16.302 1.00 67.19 294 PRO A N 1
ATOM 2360 C CA . PRO A 1 294 ? -8.579 8.879 15.994 1.00 67.19 294 PRO A CA 1
ATOM 2361 C C . PRO A 1 294 ? -9.332 7.780 15.235 1.00 67.19 294 PRO A C 1
ATOM 2363 O O . PRO A 1 294 ? -8.711 6.805 14.809 1.00 67.19 294 PRO A O 1
ATOM 2366 N N . GLN A 1 295 ? -10.656 7.908 15.126 1.00 76.81 295 GLN A N 1
ATOM 2367 C CA . GLN A 1 295 ? -11.511 6.976 14.417 1.00 76.81 295 GLN A CA 1
ATOM 2368 C C . GLN A 1 295 ? -11.307 7.169 12.919 1.00 76.81 295 GLN A C 1
ATOM 2370 O O . GLN A 1 295 ? -11.499 8.253 12.374 1.00 76.81 295 GLN A O 1
ATOM 2375 N N . GLU A 1 296 ? -10.860 6.112 12.260 1.00 85.69 296 GLU A N 1
ATOM 2376 C CA . GLU A 1 296 ? -10.657 6.097 10.814 1.00 85.69 296 GLU A CA 1
ATOM 2377 C C . GLU A 1 296 ? -11.743 5.328 10.071 1.00 85.69 296 GLU A C 1
ATOM 2379 O O . GLU A 1 296 ? -11.798 5.401 8.851 1.00 85.69 296 GLU A O 1
ATOM 2384 N N . ASP A 1 297 ? -12.598 4.601 10.788 1.00 86.62 297 ASP A N 1
ATOM 2385 C CA . ASP A 1 297 ? -13.707 3.827 10.232 1.00 86.62 297 ASP A CA 1
ATOM 2386 C C . ASP A 1 297 ? -14.585 4.668 9.297 1.00 86.62 297 ASP A C 1
ATOM 2388 O O . ASP A 1 297 ? -14.930 4.204 8.214 1.00 86.62 297 ASP A O 1
ATOM 2392 N N . TYR A 1 298 ? -14.835 5.936 9.634 1.00 89.06 298 TYR A N 1
ATOM 2393 C CA . TYR A 1 298 ? -15.667 6.831 8.832 1.00 89.06 298 TYR A CA 1
ATOM 2394 C C . TYR A 1 298 ? -15.169 7.031 7.390 1.00 89.06 298 TYR A C 1
ATOM 2396 O O . TYR A 1 298 ? -15.989 7.264 6.504 1.00 89.06 298 TYR A O 1
ATOM 2404 N N . TRP A 1 299 ? -13.858 6.937 7.125 1.00 93.62 299 TRP A N 1
ATOM 2405 C CA . TRP A 1 299 ? -13.302 7.001 5.764 1.00 93.62 299 TRP A CA 1
ATOM 2406 C C . TRP A 1 299 ? -12.763 5.650 5.285 1.00 93.62 299 TRP A C 1
ATOM 2408 O O . TRP A 1 299 ? -12.914 5.306 4.113 1.00 93.62 299 TRP A O 1
ATOM 2418 N N . ARG A 1 300 ? -12.150 4.861 6.170 1.00 93.75 300 ARG A N 1
ATOM 2419 C CA . ARG A 1 300 ? -11.534 3.572 5.843 1.00 93.75 300 ARG A CA 1
ATOM 2420 C C . ARG A 1 300 ? -12.582 2.581 5.383 1.00 93.75 300 ARG A C 1
ATOM 2422 O O . ARG A 1 300 ? -12.403 1.975 4.335 1.00 93.75 300 ARG A O 1
ATOM 2429 N N . ASP A 1 301 ? -13.655 2.413 6.145 1.00 93.56 301 ASP A N 1
ATOM 2430 C CA . ASP A 1 301 ? -14.661 1.386 5.883 1.00 93.56 301 ASP A CA 1
ATOM 2431 C C . ASP A 1 301 ? -15.405 1.632 4.565 1.00 93.56 301 ASP A C 1
ATOM 2433 O O . ASP A 1 301 ? -15.390 0.744 3.709 1.00 93.56 301 ASP A O 1
ATOM 2437 N N . PRO A 1 302 ? -15.962 2.829 4.288 1.00 96.56 302 PRO A N 1
ATOM 2438 C CA . PRO A 1 302 ? -16.518 3.102 2.967 1.00 96.56 302 PRO A CA 1
ATOM 2439 C C . PRO A 1 302 ? -15.453 3.049 1.864 1.00 96.56 302 PRO A C 1
ATOM 2441 O O . PRO A 1 302 ? -15.778 2.669 0.742 1.00 96.56 302 PRO A O 1
ATOM 2444 N N . GLY A 1 303 ? -14.191 3.383 2.167 1.00 97.31 303 GLY A N 1
ATOM 2445 C CA . GLY A 1 303 ? -13.070 3.240 1.235 1.00 97.31 303 GLY A CA 1
ATOM 2446 C C . GLY A 1 303 ? -12.824 1.782 0.851 1.00 97.31 303 GLY A C 1
ATOM 2447 O O . GLY A 1 303 ? -12.721 1.466 -0.331 1.00 97.31 303 GLY A O 1
ATOM 2448 N N . MET A 1 304 ? -12.821 0.879 1.830 1.00 97.00 304 MET A N 1
ATOM 2449 C CA . MET A 1 304 ? -12.708 -0.563 1.611 1.00 97.00 304 MET A CA 1
ATOM 2450 C C . MET A 1 304 ? -13.869 -1.121 0.799 1.00 97.00 304 MET A C 1
ATOM 2452 O O . MET A 1 304 ? -13.645 -1.959 -0.069 1.00 97.00 304 MET A O 1
ATOM 2456 N N . GLY A 1 305 ? -15.080 -0.597 1.000 1.00 97.00 305 GLY A N 1
ATOM 2457 C CA . GLY A 1 305 ? -16.242 -0.931 0.174 1.00 97.00 305 GLY A CA 1
ATOM 2458 C C . GLY A 1 305 ? -16.089 -0.599 -1.317 1.00 97.00 305 GLY A C 1
ATOM 2459 O O . GLY A 1 305 ? -16.872 -1.081 -2.128 1.00 97.00 305 GLY A O 1
ATOM 2460 N N . GLN A 1 306 ? -15.103 0.225 -1.688 1.00 98.00 306 GLN A N 1
ATOM 2461 C CA . GLN A 1 306 ? -14.797 0.598 -3.073 1.00 98.00 306 GLN A CA 1
ATOM 2462 C C . GLN A 1 306 ? -13.556 -0.109 -3.632 1.00 98.00 306 GLN A C 1
ATOM 2464 O O . GLN A 1 306 ? -13.289 -0.000 -4.828 1.00 98.00 306 GLN A O 1
ATOM 2469 N N . VAL A 1 307 ? -12.784 -0.815 -2.799 1.00 98.19 307 VAL A N 1
ATOM 2470 C CA . VAL A 1 307 ? -11.619 -1.573 -3.268 1.00 98.19 307 VAL A CA 1
ATOM 2471 C C . VAL A 1 307 ? -12.104 -2.689 -4.186 1.00 98.19 307 VAL A C 1
ATOM 2473 O O . VAL A 1 307 ? -13.024 -3.433 -3.837 1.00 98.19 307 VAL A O 1
ATOM 2476 N N . ASN A 1 308 ? -11.475 -2.807 -5.356 1.00 96.50 308 ASN A N 1
ATOM 2477 C CA . ASN A 1 308 ? -11.726 -3.895 -6.287 1.00 96.50 308 ASN A CA 1
ATOM 2478 C C . ASN A 1 308 ? -10.412 -4.591 -6.626 1.00 96.50 308 ASN A C 1
ATOM 2480 O O . ASN A 1 308 ? -9.526 -4.008 -7.253 1.00 96.50 308 ASN A O 1
ATOM 2484 N N . TYR A 1 309 ? -10.307 -5.853 -6.232 1.00 95.19 309 TYR A N 1
ATOM 2485 C CA . TYR A 1 309 ? -9.153 -6.681 -6.534 1.00 95.19 309 TYR A CA 1
ATOM 2486 C C . TYR A 1 309 ? -9.599 -7.860 -7.391 1.00 95.19 309 TYR A C 1
ATOM 2488 O O . TYR A 1 309 ? -10.312 -8.751 -6.933 1.00 95.19 309 TYR A O 1
ATOM 2496 N N . PHE A 1 310 ? -9.215 -7.842 -8.670 1.00 90.62 310 PHE A N 1
ATOM 2497 C CA . PHE A 1 310 ? -9.575 -8.871 -9.653 1.00 90.62 310 PHE A CA 1
ATOM 2498 C C . PHE A 1 310 ? -11.081 -9.175 -9.734 1.00 90.62 310 PHE A C 1
ATOM 2500 O O . PHE A 1 310 ? -11.487 -10.326 -9.881 1.00 90.62 310 PHE A O 1
ATOM 2507 N N . GLY A 1 311 ? -11.917 -8.135 -9.668 1.00 93.19 311 GLY A N 1
ATOM 2508 C CA . GLY A 1 311 ? -13.372 -8.267 -9.741 1.00 93.19 311 GLY A CA 1
ATOM 2509 C C . GLY A 1 311 ? -14.047 -8.530 -8.394 1.00 93.19 311 GLY A C 1
ATOM 2510 O O . GLY A 1 311 ? -15.265 -8.390 -8.313 1.00 93.19 311 GLY A O 1
ATOM 2511 N N . THR A 1 312 ? -13.289 -8.826 -7.336 1.00 95.44 312 THR A N 1
ATOM 2512 C CA . THR A 1 312 ? -13.811 -8.943 -5.971 1.00 95.44 312 THR A CA 1
ATOM 2513 C C . THR A 1 312 ? -13.884 -7.569 -5.317 1.00 95.44 312 THR A C 1
ATOM 2515 O O . THR A 1 312 ? -12.894 -6.839 -5.286 1.00 95.44 312 THR A O 1
ATOM 2518 N N . THR A 1 313 ? -15.049 -7.234 -4.765 1.00 97.19 313 THR A N 1
ATOM 2519 C CA . THR A 1 313 ? -15.249 -6.062 -3.904 1.00 97.19 313 THR A CA 1
ATOM 2520 C C . THR A 1 313 ? -15.396 -6.508 -2.454 1.00 97.19 313 THR A C 1
ATOM 2522 O O . THR A 1 313 ? -15.959 -7.568 -2.178 1.00 97.19 313 THR A O 1
ATOM 2525 N N . TYR A 1 314 ? -14.892 -5.699 -1.526 1.00 93.94 314 TYR A N 1
ATOM 2526 C CA . TYR A 1 314 ? -14.812 -6.043 -0.109 1.00 93.94 314 TYR A CA 1
ATOM 2527 C C . TYR A 1 314 ? -15.920 -5.389 0.715 1.00 93.94 314 TYR A C 1
ATOM 2529 O O . TYR A 1 314 ? -16.537 -4.405 0.308 1.00 93.94 314 TYR A O 1
ATOM 2537 N N . THR A 1 315 ? -16.191 -5.944 1.896 1.00 87.38 315 THR A N 1
ATOM 2538 C CA . THR A 1 315 ? -17.155 -5.355 2.828 1.00 87.38 315 THR A CA 1
ATOM 2539 C C . THR A 1 315 ? -16.636 -4.024 3.370 1.00 87.38 315 THR A C 1
ATOM 2541 O O . THR A 1 315 ? -15.454 -3.883 3.680 1.00 87.38 315 THR A O 1
ATOM 2544 N N . ALA A 1 316 ? -17.535 -3.049 3.518 1.00 92.75 316 ALA A N 1
ATOM 2545 C CA . ALA A 1 316 ? -17.219 -1.727 4.051 1.00 92.75 316 ALA A CA 1
ATOM 2546 C C . ALA A 1 316 ? -17.106 -1.749 5.585 1.00 92.75 316 ALA A C 1
ATOM 2548 O O . ALA A 1 316 ? -17.962 -1.216 6.285 1.00 92.75 316 ALA A O 1
ATOM 2549 N N . ASN A 1 317 ? -16.110 -2.465 6.102 1.00 80.88 317 ASN A N 1
ATOM 2550 C CA . ASN A 1 317 ? -15.840 -2.646 7.527 1.00 80.88 317 ASN A CA 1
ATOM 2551 C C . ASN A 1 317 ? -14.416 -3.199 7.740 1.00 80.88 317 ASN A C 1
ATOM 2553 O O . ASN A 1 317 ? -13.691 -3.507 6.789 1.00 80.88 317 ASN A O 1
ATOM 2557 N N . TRP A 1 318 ? -14.043 -3.410 9.003 1.00 81.19 318 TRP A N 1
ATOM 2558 C CA . TRP A 1 318 ? -12.748 -3.984 9.373 1.00 81.19 318 TRP A CA 1
ATOM 2559 C C . TRP A 1 318 ? -12.469 -5.363 8.750 1.00 81.19 318 TRP A C 1
ATOM 2561 O O . TRP A 1 318 ? -11.351 -5.618 8.299 1.00 81.19 318 TRP A O 1
ATOM 2571 N N . SER A 1 319 ? -13.475 -6.243 8.650 1.00 78.56 319 SER A N 1
ATOM 2572 C CA . SER A 1 319 ? -13.280 -7.576 8.060 1.00 78.56 319 SER A CA 1
ATOM 2573 C C . SER A 1 319 ? -12.896 -7.512 6.579 1.00 78.56 319 SER A C 1
ATOM 2575 O O . SER A 1 319 ? -12.170 -8.383 6.103 1.00 78.56 319 SER A O 1
ATOM 2577 N N . GLY A 1 320 ? -13.319 -6.464 5.862 1.00 80.94 320 GLY A N 1
ATOM 2578 C CA . GLY A 1 320 ? -12.930 -6.228 4.472 1.00 80.94 320 GLY A CA 1
ATOM 2579 C C . GLY A 1 320 ? -11.427 -6.001 4.303 1.00 80.94 320 GLY A C 1
ATOM 2580 O O . GLY A 1 320 ? -10.848 -6.475 3.327 1.00 80.94 320 GLY A O 1
ATOM 2581 N N . VAL A 1 321 ? -10.770 -5.352 5.274 1.00 86.81 321 VAL A N 1
ATOM 2582 C CA . VAL A 1 321 ? -9.308 -5.149 5.278 1.00 86.81 321 VAL A CA 1
ATOM 2583 C C . VAL A 1 321 ? -8.585 -6.490 5.356 1.00 86.81 321 VAL A C 1
ATOM 2585 O O . VAL A 1 321 ? -7.686 -6.756 4.560 1.00 86.81 321 VAL A O 1
ATOM 2588 N N . GLY A 1 322 ? -9.001 -7.347 6.295 1.00 82.50 322 GLY A N 1
ATOM 2589 C CA . GLY A 1 322 ? -8.432 -8.683 6.470 1.00 82.50 322 GLY A CA 1
ATOM 2590 C C . GLY A 1 322 ? -8.629 -9.566 5.237 1.00 82.50 322 GLY A C 1
ATOM 2591 O O . GLY A 1 322 ? -7.675 -10.200 4.790 1.00 82.50 322 GLY A O 1
ATOM 2592 N N . ALA A 1 323 ? -9.832 -9.551 4.653 1.00 81.06 323 ALA A N 1
ATOM 2593 C CA . ALA A 1 323 ? -10.151 -10.300 3.437 1.00 81.06 323 ALA A CA 1
ATOM 2594 C C . ALA A 1 323 ? -9.306 -9.846 2.237 1.00 81.06 323 ALA A C 1
ATOM 2596 O O . ALA A 1 323 ? -8.668 -10.671 1.591 1.00 81.06 323 ALA A O 1
ATOM 2597 N N . TYR A 1 324 ? -9.220 -8.536 1.988 1.00 94.06 324 TYR A N 1
ATOM 2598 C CA . TYR A 1 324 ? -8.391 -7.988 0.914 1.00 94.06 324 TYR A CA 1
ATOM 2599 C C . TYR A 1 324 ? -6.913 -8.345 1.085 1.00 94.06 324 TYR A C 1
ATOM 2601 O O . TYR A 1 324 ? -6.261 -8.806 0.148 1.00 94.06 324 TYR A O 1
ATOM 2609 N N . ARG A 1 325 ? -6.390 -8.194 2.304 1.00 90.62 325 ARG A N 1
ATOM 2610 C CA . ARG A 1 325 ? -5.009 -8.547 2.643 1.00 90.62 325 ARG A CA 1
ATOM 2611 C C . ARG A 1 325 ? -4.714 -10.029 2.391 1.00 90.62 325 ARG A C 1
ATOM 2613 O O . ARG A 1 325 ? -3.634 -10.370 1.913 1.00 90.62 325 ARG A O 1
ATOM 2620 N N . GLU A 1 326 ? -5.653 -10.909 2.713 1.00 83.00 326 GLU A N 1
ATOM 2621 C CA . GLU A 1 326 ? -5.495 -12.343 2.489 1.00 83.00 326 GLU A CA 1
ATOM 2622 C C . GLU A 1 326 ? -5.580 -12.708 1.000 1.00 83.00 326 GLU A C 1
ATOM 2624 O O . GLU A 1 326 ? -4.757 -13.487 0.517 1.00 83.00 326 GLU A O 1
ATOM 2629 N N . ASP A 1 327 ? -6.481 -12.078 0.245 1.00 89.25 327 ASP A N 1
ATOM 2630 C CA . ASP A 1 327 ? -6.604 -12.284 -1.201 1.00 89.25 327 ASP A CA 1
ATOM 2631 C C . ASP A 1 327 ? -5.324 -11.888 -1.948 1.00 89.25 327 ASP A C 1
ATOM 2633 O O . ASP A 1 327 ? -4.824 -12.666 -2.770 1.00 89.25 327 ASP A O 1
ATOM 2637 N N . ILE A 1 328 ? -4.740 -10.719 -1.641 1.00 94.06 328 ILE A N 1
ATOM 2638 C CA . ILE A 1 328 ? -3.466 -10.311 -2.257 1.00 94.06 328 ILE A CA 1
ATOM 2639 C C . ILE A 1 328 ? -2.344 -11.284 -1.876 1.00 94.06 328 ILE A C 1
ATOM 2641 O O . ILE A 1 328 ? -1.544 -11.665 -2.733 1.00 94.06 328 ILE A O 1
ATOM 2645 N N . ARG A 1 329 ? -2.310 -11.759 -0.621 1.00 90.31 329 ARG A N 1
ATOM 2646 C CA . ARG A 1 329 ? -1.304 -12.717 -0.144 1.00 90.31 329 ARG A CA 1
ATOM 2647 C C . ARG A 1 329 ? -1.378 -14.027 -0.919 1.00 90.31 329 ARG A C 1
ATOM 2649 O O . ARG A 1 329 ? -0.362 -14.495 -1.436 1.00 90.31 329 ARG A O 1
ATOM 2656 N N . GLN A 1 330 ? -2.571 -14.614 -0.997 1.00 85.50 330 GLN A N 1
ATOM 2657 C CA . GLN A 1 330 ? -2.794 -15.904 -1.643 1.00 85.50 330 GLN A CA 1
ATOM 2658 C C . GLN A 1 330 ? -2.544 -15.820 -3.144 1.00 85.50 330 GLN A C 1
ATOM 2660 O O . GLN A 1 330 ? -1.812 -16.649 -3.692 1.00 85.50 330 GLN A O 1
ATOM 2665 N N . ARG A 1 331 ? -3.087 -14.793 -3.809 1.00 86.81 331 ARG A N 1
ATOM 2666 C CA . ARG A 1 331 ? -2.930 -14.622 -5.255 1.00 86.81 331 ARG A CA 1
ATOM 2667 C C . ARG A 1 331 ? -1.469 -14.447 -5.656 1.00 86.81 331 ARG A C 1
ATOM 2669 O O . ARG A 1 331 ? -1.035 -15.036 -6.647 1.00 86.81 331 ARG A O 1
ATOM 2676 N N . ASN A 1 332 ? -0.713 -13.666 -4.890 1.00 87.56 332 ASN A N 1
ATOM 2677 C CA . ASN A 1 332 ? 0.699 -13.426 -5.168 1.00 87.56 332 ASN A CA 1
ATOM 2678 C C . ASN A 1 332 ? 1.618 -14.537 -4.646 1.00 87.56 332 ASN A C 1
ATOM 2680 O O . ASN A 1 332 ? 2.784 -14.556 -5.016 1.00 87.56 332 ASN A O 1
ATOM 2684 N N . ARG A 1 333 ? 1.108 -15.485 -3.844 1.00 85.25 333 ARG A N 1
ATOM 2685 C CA . ARG A 1 333 ? 1.906 -16.510 -3.143 1.00 85.25 333 ARG A CA 1
ATOM 2686 C C . ARG A 1 333 ? 2.948 -15.896 -2.203 1.00 85.25 333 ARG A C 1
ATOM 2688 O O . ARG A 1 333 ? 4.041 -16.433 -2.026 1.00 85.25 333 ARG A O 1
ATOM 2695 N N . SER A 1 334 ? 2.598 -14.763 -1.604 1.00 87.00 334 SER A N 1
ATOM 2696 C CA . SER A 1 334 ? 3.457 -14.054 -0.665 1.00 87.00 334 SER A CA 1
ATOM 2697 C C . SER A 1 334 ? 3.452 -14.733 0.707 1.00 87.00 334 SER A C 1
ATOM 2699 O O . SER A 1 334 ? 2.456 -15.329 1.127 1.00 87.00 334 SER A O 1
ATOM 2701 N N . ALA A 1 335 ? 4.566 -14.616 1.429 1.00 85.19 335 ALA A N 1
ATOM 2702 C CA . ALA A 1 335 ? 4.686 -15.101 2.800 1.00 85.19 335 ALA A CA 1
ATOM 2703 C C . ALA A 1 335 ? 3.707 -14.360 3.721 1.00 85.19 335 ALA A C 1
ATOM 2705 O O . ALA A 1 335 ? 2.991 -14.977 4.506 1.00 85.19 335 ALA A O 1
ATOM 2706 N N . HIS A 1 336 ? 3.626 -13.039 3.552 1.00 86.31 336 HIS A N 1
ATOM 2707 C CA . HIS A 1 336 ? 2.748 -12.156 4.311 1.00 86.31 336 HIS A CA 1
ATOM 2708 C C . HIS A 1 336 ? 2.159 -11.068 3.419 1.00 86.31 336 HIS A C 1
ATOM 2710 O O . HIS A 1 336 ? 2.571 -10.884 2.269 1.00 86.31 336 HIS A O 1
ATOM 2716 N N . ALA A 1 337 ? 1.190 -10.342 3.965 1.00 90.06 337 ALA A N 1
ATOM 2717 C CA . ALA A 1 337 ? 0.601 -9.191 3.315 1.00 90.06 337 ALA A CA 1
ATOM 2718 C C . ALA A 1 337 ? 0.303 -8.082 4.320 1.00 90.06 337 ALA A C 1
ATOM 2720 O O . ALA A 1 337 ? 0.032 -8.359 5.487 1.00 90.06 337 ALA A O 1
ATOM 2721 N N . ILE A 1 338 ? 0.345 -6.839 3.848 1.00 93.00 338 ILE A N 1
ATOM 2722 C CA . ILE A 1 338 ? -0.033 -5.645 4.604 1.00 93.00 338 ILE A CA 1
ATOM 2723 C C . ILE A 1 338 ? -0.886 -4.714 3.741 1.00 93.00 338 ILE A C 1
ATOM 2725 O O . ILE A 1 338 ? -0.805 -4.747 2.512 1.00 93.00 338 ILE A O 1
ATOM 2729 N N . VAL A 1 339 ? -1.686 -3.863 4.382 1.00 95.44 339 VAL A N 1
ATOM 2730 C CA . VAL A 1 339 ? -2.463 -2.813 3.702 1.00 95.44 339 VAL A CA 1
ATOM 2731 C C . VAL A 1 339 ? -1.981 -1.442 4.161 1.00 95.44 339 VAL A C 1
ATOM 2733 O O . VAL A 1 339 ? -1.905 -1.188 5.356 1.00 95.44 339 VAL A O 1
ATOM 2736 N N . VAL A 1 340 ? -1.660 -0.553 3.229 1.00 96.62 340 VAL A N 1
ATOM 2737 C CA . VAL A 1 340 ? -1.275 0.836 3.492 1.00 96.62 340 VAL A CA 1
ATOM 2738 C C . VAL A 1 340 ? -2.411 1.741 3.038 1.00 96.62 340 VAL A C 1
ATOM 2740 O O . VAL A 1 340 ? -2.655 1.872 1.843 1.00 96.62 340 VAL A O 1
ATOM 2743 N N . PHE A 1 341 ? -3.096 2.393 3.967 1.00 96.00 341 PHE A N 1
ATOM 2744 C CA . PHE A 1 341 ? -4.054 3.442 3.642 1.00 96.00 341 PHE A CA 1
ATOM 2745 C C . PHE A 1 341 ? -3.351 4.782 3.502 1.00 96.00 341 PHE A C 1
ATOM 2747 O O . PHE A 1 341 ? -2.524 5.133 4.337 1.00 96.00 341 PHE A O 1
ATOM 2754 N N . VAL A 1 342 ? -3.715 5.549 2.480 1.00 95.81 342 VAL A N 1
ATOM 2755 C CA . VAL A 1 342 ? -3.195 6.895 2.233 1.00 95.81 342 VAL A CA 1
ATOM 2756 C C . VAL A 1 342 ? -4.375 7.846 2.095 1.00 95.81 342 VAL A C 1
ATOM 2758 O O . VAL A 1 342 ? -5.207 7.664 1.208 1.00 95.81 342 VAL A O 1
ATOM 2761 N N . THR A 1 343 ? -4.491 8.842 2.973 1.00 94.50 343 THR A N 1
ATOM 2762 C CA . THR A 1 343 ? -5.710 9.661 3.049 1.00 94.50 343 THR A CA 1
ATOM 2763 C C . THR A 1 343 ? -5.450 11.158 3.280 1.00 94.50 343 THR A C 1
ATOM 2765 O O . THR A 1 343 ? -4.603 11.521 4.099 1.00 94.50 343 THR A O 1
ATOM 2768 N N . PRO A 1 344 ? -6.153 12.066 2.571 1.00 92.25 344 PRO A N 1
ATOM 2769 C CA . PRO A 1 344 ? -6.139 13.491 2.865 1.00 92.25 344 PRO A CA 1
ATOM 2770 C C . PRO A 1 344 ? -7.189 13.861 3.922 1.00 92.25 344 PRO A C 1
ATOM 2772 O O . PRO A 1 344 ? -7.260 15.023 4.315 1.00 92.25 344 PRO A O 1
ATOM 2775 N N . TYR A 1 345 ? -8.027 12.906 4.344 1.00 90.81 345 TYR A N 1
ATOM 2776 C CA . TYR A 1 345 ? -9.005 13.108 5.404 1.00 90.81 345 TYR A CA 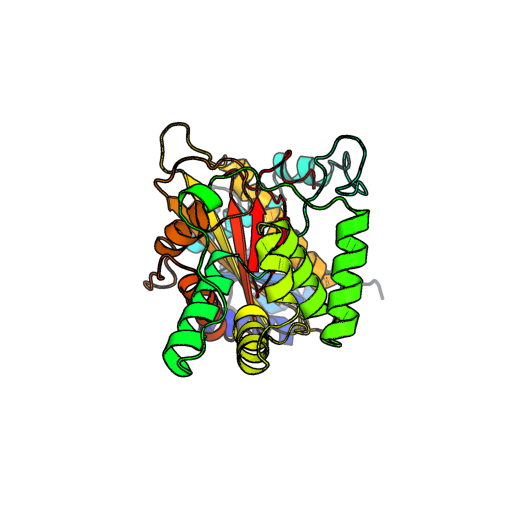1
ATOM 2777 C C . TYR A 1 345 ? -8.313 13.438 6.722 1.00 90.81 345 TYR A C 1
ATOM 2779 O O . TYR A 1 345 ? -7.250 12.897 7.048 1.00 90.81 345 TYR A O 1
ATOM 2787 N N . ARG A 1 346 ? -8.947 14.306 7.510 1.00 85.00 346 ARG A N 1
ATOM 2788 C CA . ARG A 1 346 ? -8.450 14.651 8.839 1.00 85.00 346 ARG A CA 1
ATOM 2789 C C . ARG A 1 346 ? -8.409 13.416 9.725 1.00 85.00 346 ARG A C 1
ATOM 2791 O O . ARG A 1 346 ? -9.412 12.733 9.931 1.00 85.00 346 ARG A O 1
ATOM 2798 N N . ASN A 1 347 ? -7.239 13.178 10.298 1.00 78.69 347 ASN A N 1
ATOM 2799 C CA . ASN A 1 347 ? -6.990 12.099 11.238 1.00 78.69 347 ASN A CA 1
ATOM 2800 C C . ASN A 1 347 ? -6.190 12.643 12.426 1.00 78.69 347 ASN A C 1
ATOM 2802 O O . ASN A 1 347 ? -5.510 13.672 12.314 1.00 78.69 347 ASN A O 1
ATOM 2806 N N . TRP A 1 348 ? -6.257 11.962 13.570 1.00 74.94 348 TRP A N 1
ATOM 2807 C CA . TRP A 1 348 ? -5.356 12.268 14.673 1.00 74.94 348 TRP A CA 1
ATOM 2808 C C . TRP A 1 348 ? -3.902 11.945 14.313 1.00 74.94 348 TRP A C 1
ATOM 2810 O O . TRP A 1 348 ? -2.980 12.704 14.588 1.00 74.94 348 TRP A O 1
ATOM 2820 N N . TRP A 1 349 ? -3.685 10.829 13.636 1.00 71.31 349 TRP A N 1
ATOM 2821 C CA . TRP A 1 349 ? -2.347 10.337 13.328 1.00 71.31 349 TRP A CA 1
ATOM 2822 C C . TRP A 1 349 ? -1.909 10.829 11.951 1.00 71.31 349 TRP A C 1
ATOM 2824 O O . TRP A 1 349 ? -2.727 10.860 11.040 1.00 71.31 349 TRP A O 1
ATOM 2834 N N . HIS A 1 350 ? -0.633 11.178 11.781 1.00 75.00 350 HIS A N 1
ATOM 2835 C CA . HIS A 1 350 ? -0.043 11.354 10.445 1.00 75.00 350 HIS A CA 1
ATOM 2836 C C . HIS A 1 350 ? 0.403 9.999 9.878 1.00 75.00 350 HIS A C 1
ATOM 2838 O O . HIS A 1 350 ? 0.252 9.745 8.691 1.00 75.00 350 HIS A O 1
ATOM 2844 N N . ALA A 1 351 ? 0.914 9.108 10.733 1.00 79.94 351 ALA A N 1
ATOM 2845 C CA . ALA A 1 351 ? 1.233 7.738 10.383 1.00 79.94 351 ALA A CA 1
ATOM 2846 C C . ALA A 1 351 ? 1.104 6.823 11.604 1.00 79.94 351 ALA A C 1
ATOM 2848 O O . ALA A 1 351 ? 1.454 7.214 12.718 1.00 79.94 351 ALA A O 1
ATOM 2849 N N . TYR A 1 352 ? 0.616 5.602 11.406 1.00 78.56 352 TYR A N 1
ATOM 2850 C CA . TYR A 1 352 ? 0.711 4.537 12.406 1.00 78.56 352 TYR A CA 1
ATOM 2851 C C . TYR A 1 352 ? 0.566 3.159 11.761 1.00 78.56 352 TYR A C 1
ATOM 2853 O O . TYR A 1 352 ? 0.066 3.039 10.642 1.00 78.56 352 TYR A O 1
ATOM 2861 N N . ALA A 1 353 ? 0.992 2.121 12.482 1.00 79.81 353 ALA A N 1
ATOM 2862 C CA . ALA A 1 353 ? 0.881 0.728 12.068 1.00 79.81 353 ALA A CA 1
ATOM 2863 C C . ALA A 1 353 ? 0.203 -0.109 13.161 1.00 79.81 353 ALA A C 1
ATOM 2865 O O . ALA A 1 353 ? 0.458 0.097 14.347 1.00 79.81 353 ALA A O 1
ATOM 2866 N N . SER A 1 354 ? -0.669 -1.036 12.764 1.00 72.38 354 SER A N 1
ATOM 2867 C CA . SER A 1 354 ? -1.350 -1.986 13.655 1.00 72.38 354 SER A CA 1
ATOM 2868 C C . SER A 1 354 ? -2.011 -3.108 12.851 1.00 72.38 354 SER A C 1
ATOM 2870 O O . SER A 1 354 ? -2.426 -2.851 11.729 1.00 72.38 354 SER A O 1
ATOM 2872 N N . GLY A 1 355 ? -2.129 -4.329 13.388 1.00 66.75 355 GLY A N 1
ATOM 2873 C CA . GLY A 1 355 ? -2.930 -5.422 12.794 1.00 66.75 355 GLY A CA 1
ATOM 2874 C C . GLY A 1 355 ? -2.671 -5.693 11.303 1.00 66.75 355 GLY A C 1
ATOM 2875 O O . GLY A 1 355 ? -3.610 -5.805 10.513 1.00 66.75 355 GLY A O 1
ATOM 2876 N N . GLY A 1 356 ? -1.402 -5.665 10.879 1.00 71.81 356 GLY A N 1
ATOM 2877 C CA . GLY A 1 356 ? -1.002 -5.836 9.477 1.00 71.81 356 GLY A CA 1
ATOM 2878 C C . GLY A 1 356 ? -1.479 -4.729 8.526 1.00 71.81 356 GLY A C 1
ATOM 2879 O O . GLY A 1 356 ? -1.586 -4.956 7.320 1.00 71.81 356 GLY A O 1
ATOM 2880 N N . ARG A 1 357 ? -1.759 -3.529 9.039 1.00 86.31 357 ARG A N 1
ATOM 2881 C CA . ARG A 1 357 ? -1.983 -2.324 8.238 1.00 86.31 357 ARG A CA 1
ATOM 2882 C C . ARG A 1 357 ? -1.124 -1.155 8.694 1.00 86.31 357 ARG A C 1
ATOM 2884 O O . ARG A 1 357 ? -0.659 -1.095 9.831 1.00 86.31 357 ARG A O 1
ATOM 2891 N N . LEU A 1 358 ? -0.968 -0.208 7.786 1.00 89.25 358 LEU A N 1
ATOM 2892 C CA . LEU A 1 358 ? -0.383 1.098 8.004 1.00 89.25 358 LEU A CA 1
ATOM 2893 C C . LEU A 1 358 ? -1.394 2.139 7.525 1.00 89.25 358 LEU A C 1
ATOM 2895 O O . LEU A 1 358 ? -2.070 1.930 6.522 1.00 89.25 358 LEU A O 1
ATOM 2899 N N . THR A 1 359 ? -1.493 3.260 8.219 1.00 89.25 359 THR A N 1
ATOM 2900 C CA . THR A 1 359 ? -2.264 4.418 7.758 1.00 89.25 359 THR A CA 1
ATOM 2901 C C . THR A 1 359 ? -1.308 5.590 7.653 1.00 89.25 359 THR A C 1
ATOM 2903 O O . THR A 1 359 ? -0.592 5.854 8.611 1.00 89.25 359 THR A O 1
ATOM 2906 N N . LEU A 1 360 ? -1.321 6.280 6.516 1.00 89.75 360 LEU A N 1
ATOM 2907 C CA . LEU A 1 360 ? -0.624 7.527 6.223 1.00 89.75 360 LEU A CA 1
ATOM 2908 C C . LEU A 1 360 ? -1.684 8.598 5.953 1.00 89.75 360 LEU A C 1
ATOM 2910 O O . LEU A 1 360 ? -2.496 8.463 5.037 1.00 89.75 360 LEU A O 1
ATOM 2914 N N . ALA A 1 361 ? -1.707 9.656 6.750 1.00 86.31 361 ALA A N 1
ATOM 2915 C CA . ALA A 1 361 ? -2.676 10.731 6.633 1.00 86.31 361 ALA A CA 1
ATOM 2916 C C . ALA A 1 361 ? -1.992 12.092 6.528 1.00 86.31 361 ALA A C 1
ATOM 2918 O O . ALA A 1 361 ? -0.971 12.362 7.165 1.00 86.31 361 ALA A O 1
ATOM 2919 N N . LYS A 1 362 ? -2.614 12.987 5.762 1.00 76.56 362 LYS A N 1
ATOM 2920 C CA . LYS A 1 362 ? -2.155 14.364 5.568 1.00 76.56 362 LYS A CA 1
ATOM 2921 C C . LYS A 1 362 ? -2.464 15.240 6.793 1.00 76.56 362 LYS A C 1
ATOM 2923 O O . LYS A 1 362 ? -3.274 16.162 6.731 1.00 76.56 362 LYS A O 1
ATOM 2928 N N . ARG A 1 363 ? -1.813 14.959 7.924 1.00 68.88 363 ARG A N 1
ATOM 2929 C CA . ARG A 1 363 ? -1.815 15.810 9.125 1.00 68.88 363 ARG A CA 1
ATOM 2930 C C . ARG A 1 363 ? -0.466 16.515 9.250 1.00 68.88 363 ARG A C 1
ATOM 2932 O O . ARG A 1 363 ? 0.555 15.844 9.196 1.00 68.88 363 ARG A O 1
ATOM 2939 N N . ASN A 1 364 ? -0.471 17.838 9.446 1.00 55.59 364 ASN A N 1
ATOM 2940 C CA . ASN A 1 364 ? 0.743 18.666 9.546 1.00 55.59 364 ASN A CA 1
ATOM 2941 C C . ASN A 1 364 ? 1.720 18.401 8.387 1.00 55.59 364 ASN A C 1
ATOM 2943 O O . ASN A 1 364 ? 2.872 18.061 8.622 1.00 55.59 364 ASN A O 1
ATOM 2947 N N . ASP A 1 365 ? 1.209 18.486 7.153 1.00 60.81 365 ASP A N 1
ATOM 2948 C CA . ASP A 1 365 ? 1.962 18.215 5.920 1.00 60.81 365 ASP A CA 1
ATOM 2949 C C . ASP A 1 365 ? 2.644 16.833 5.918 1.00 60.81 365 ASP A C 1
ATOM 2951 O O . ASP A 1 365 ? 3.863 16.704 5.934 1.00 60.81 365 ASP A O 1
ATOM 2955 N N . TRP A 1 366 ? 1.827 15.773 5.992 1.00 61.38 366 TRP A N 1
ATOM 2956 C CA . TRP A 1 366 ? 2.267 14.366 6.060 1.00 61.38 366 TRP A CA 1
ATOM 2957 C C . TRP A 1 366 ? 3.131 13.998 7.275 1.00 61.38 366 TRP A C 1
ATOM 2959 O O . TRP A 1 366 ? 3.586 12.862 7.382 1.00 61.38 366 TRP A O 1
ATOM 2969 N N . GLY A 1 367 ? 3.310 14.913 8.228 1.00 49.62 367 GLY A N 1
ATOM 2970 C CA . GLY A 1 367 ? 4.269 14.768 9.320 1.00 49.62 367 GLY A CA 1
ATOM 2971 C C . GLY A 1 367 ? 5.673 15.260 8.963 1.00 49.62 367 GLY A C 1
ATOM 2972 O O . GLY A 1 367 ? 6.583 15.040 9.755 1.00 49.62 367 GLY A O 1
ATOM 2973 N N . ASN A 1 368 ? 5.831 15.957 7.832 1.00 50.56 368 ASN A N 1
ATOM 2974 C CA . ASN A 1 368 ? 7.077 16.533 7.333 1.00 50.56 368 ASN A CA 1
ATOM 2975 C C . ASN A 1 368 ? 8.203 15.489 7.124 1.00 50.56 368 ASN A C 1
ATOM 2977 O O . ASN A 1 368 ? 9.193 15.502 7.855 1.00 50.56 368 ASN A O 1
ATOM 2981 N N . TRP A 1 369 ? 8.010 14.569 6.168 1.00 43.25 369 TRP A N 1
ATOM 2982 C CA . TRP A 1 369 ? 8.910 13.436 5.863 1.00 43.25 369 TRP A CA 1
ATOM 2983 C C . TRP A 1 369 ? 10.307 13.845 5.395 1.00 43.25 369 TRP A C 1
ATOM 2985 O O . TRP A 1 369 ? 10.406 14.838 4.640 1.00 43.25 369 TRP A O 1
#

Sequence (369 aa):
MEKQQKQSYLFLLQRPSSTARYEAAKRLRELGMRVVAQFGDVAIEAFTTDSQLEAAREMGLFSAQLRGPMSKDHLEKLNSDQRSVVQQWNTRFSSGYRKLKKDLTHVGKSWADPGMDSLVGYTAIDPEDLFQLIREYQDKTGEKLAEPPSAKERTAKVKRMSGKEFVDFEKRLGEAYKNPTLAYHLARLAYRLDPKYHKLLFNLPDWLIAELLDRFFGEVSCWKMTGEMSVGIVFVESSLSGGPKFGASERNEILQEIYDGFSFLTQEHPDGNLSWVYDTQYVKINVADGTGDPQEDYWRDPGMGQVNYFGTTYTANWSGVGAYREDIRQRNRSAHAIVVFVTPYRNWWHAYASGGRLTLAKRNDWGNW